Protein AF-A0A965P744-F1 (afdb_monomer_lite)

pLDDT: mean 84.72, std 11.98, range [46.34, 97.56]

Sequence (207 aa):
MVNQTNMKKLLFAFMLIFSALQAQAQTPTIVKDTTYQVVSGSIGYTVSRIDYSDGTYSESRALLGDTTATFNSVVSAIEKRANEISAAAIIAMNARQFTNESVKKDTLITSLLGRSPITFLMDTYTQEFTSGSWALTYNGTTTSVTFPVLSTNKRRRLLPQGGTARTMIVFGNMMRLVNYPVTGNNILYRVKEGYWASIDKSIILQR

Structure (mmCIF, N/CA/C/O backbone):
data_AF-A0A965P744-F1
#
_entry.id   AF-A0A965P744-F1
#
loop_
_atom_site.group_PDB
_atom_site.id
_atom_site.type_symbol
_atom_site.label_atom_id
_atom_site.label_alt_id
_atom_site.label_comp_id
_atom_site.label_asym_id
_atom_site.label_entity_id
_atom_site.label_seq_id
_atom_site.pdbx_PDB_ins_code
_atom_site.Cartn_x
_atom_site.Cartn_y
_atom_site.Cartn_z
_atom_site.occupancy
_atom_site.B_iso_or_equiv
_atom_site.auth_seq_id
_atom_site.auth_comp_id
_atom_site.auth_asym_id
_atom_site.auth_atom_id
_atom_site.pdbx_PDB_model_num
ATOM 1 N N . MET A 1 1 ? -77.017 14.937 90.439 1.00 49.31 1 MET A N 1
ATOM 2 C CA . MET A 1 1 ? -77.485 14.421 89.133 1.00 49.31 1 MET A CA 1
ATOM 3 C C . MET A 1 1 ? -76.672 15.092 88.035 1.00 49.31 1 MET A C 1
ATOM 5 O O . MET A 1 1 ? -76.862 16.277 87.800 1.00 49.31 1 MET A O 1
ATOM 9 N N . VAL A 1 2 ? -75.703 14.394 87.434 1.00 48.94 2 VAL A N 1
ATOM 10 C CA . VAL A 1 2 ? -74.913 14.951 86.321 1.00 48.94 2 VAL A CA 1
ATOM 11 C C . VAL A 1 2 ? -75.775 14.913 85.060 1.00 48.94 2 VAL A C 1
ATOM 13 O O . VAL A 1 2 ? -76.333 13.876 84.707 1.00 48.94 2 VAL A O 1
ATOM 16 N N . ASN A 1 3 ? -75.937 16.071 84.429 1.00 56.47 3 ASN A N 1
ATOM 17 C CA . ASN A 1 3 ? -76.873 16.304 83.335 1.00 56.47 3 ASN A CA 1
ATOM 18 C C . ASN A 1 3 ? -76.429 15.510 82.085 1.00 56.47 3 ASN A C 1
ATOM 20 O O . ASN A 1 3 ? -75.468 15.898 81.415 1.00 56.47 3 ASN A O 1
ATOM 24 N N . GLN A 1 4 ? -77.089 14.383 81.779 1.00 59.69 4 GLN A N 1
ATOM 25 C CA . GLN A 1 4 ? -76.700 13.456 80.694 1.00 59.69 4 GLN A CA 1
ATOM 26 C C . GLN A 1 4 ? -76.557 14.136 79.320 1.00 59.69 4 GLN A C 1
ATOM 28 O O . GLN A 1 4 ? -75.797 13.681 78.464 1.00 59.69 4 GLN A O 1
ATOM 33 N N . THR A 1 5 ? -77.246 15.256 79.115 1.00 65.31 5 THR A N 1
ATOM 34 C CA . THR A 1 5 ? -77.197 16.064 77.893 1.00 65.31 5 THR A CA 1
ATOM 35 C C . THR A 1 5 ? -75.818 16.692 77.652 1.00 65.31 5 THR A C 1
ATOM 37 O O . THR A 1 5 ? -75.406 16.827 76.502 1.00 65.31 5 THR A O 1
ATOM 40 N N . ASN A 1 6 ? -75.063 17.018 78.709 1.00 64.81 6 ASN A N 1
ATOM 41 C CA . ASN A 1 6 ? -73.706 17.570 78.589 1.00 64.81 6 ASN A CA 1
ATOM 42 C C . ASN A 1 6 ? -72.667 16.482 78.277 1.00 64.81 6 ASN A C 1
ATOM 44 O O . ASN A 1 6 ? -71.719 16.729 77.536 1.00 64.81 6 ASN A O 1
ATOM 48 N N . MET A 1 7 ? -72.886 15.255 78.759 1.00 65.50 7 MET A N 1
ATOM 49 C CA . MET A 1 7 ? -71.991 14.117 78.520 1.00 65.50 7 MET A CA 1
ATOM 50 C C . MET A 1 7 ? -72.065 13.625 77.066 1.00 65.50 7 MET A C 1
ATOM 52 O O . MET A 1 7 ? -71.041 13.320 76.464 1.00 65.50 7 MET A O 1
ATOM 56 N N . LYS A 1 8 ? -73.263 13.640 76.459 1.00 63.34 8 LYS A N 1
ATOM 57 C CA . LYS A 1 8 ? -73.458 13.296 75.037 1.00 63.34 8 LYS A CA 1
ATOM 58 C C . LYS A 1 8 ? -72.820 14.319 74.093 1.00 63.34 8 LYS A C 1
ATOM 60 O O . LYS A 1 8 ? -72.226 13.927 73.096 1.00 63.34 8 LYS A O 1
ATOM 65 N N . LYS A 1 9 ? -72.888 15.614 74.424 1.00 70.62 9 LYS A N 1
ATOM 66 C CA . LYS A 1 9 ? -72.229 16.683 73.651 1.00 70.62 9 LYS A CA 1
ATOM 67 C C . LYS A 1 9 ? -70.704 16.585 73.720 1.00 70.62 9 LYS A C 1
ATOM 69 O O . LYS A 1 9 ? -70.048 16.764 72.701 1.00 70.62 9 LYS A O 1
ATOM 74 N N . LEU A 1 10 ? -70.155 16.243 74.889 1.00 73.12 10 LEU A N 1
ATOM 75 C CA . LEU A 1 10 ? -68.717 16.025 75.062 1.00 73.12 10 LEU A CA 1
ATOM 76 C C . LEU A 1 10 ? -68.227 14.812 74.256 1.00 73.12 10 LEU A C 1
ATOM 78 O O . LEU A 1 10 ? -67.204 14.892 73.586 1.00 73.12 10 LEU A O 1
ATOM 82 N N . LEU A 1 11 ? -68.986 13.713 74.269 1.00 73.75 11 LEU A N 1
ATOM 83 C CA . LEU A 1 11 ? -68.646 12.494 73.530 1.00 73.75 11 LEU A CA 1
ATOM 84 C C . LEU A 1 11 ? -68.714 12.708 72.009 1.00 73.75 11 LEU A C 1
ATOM 86 O O . LEU A 1 11 ? -67.848 12.240 71.274 1.00 73.75 11 LEU A O 1
ATOM 90 N N . PHE A 1 12 ? -69.703 13.479 71.546 1.00 75.12 12 PHE A N 1
ATOM 91 C CA . PHE A 1 12 ? -69.843 13.851 70.137 1.00 75.12 12 PHE A CA 1
ATOM 92 C C . PHE A 1 12 ? -68.723 14.797 69.677 1.00 75.12 12 PHE A C 1
ATOM 94 O O . PHE A 1 12 ? -68.164 14.614 68.598 1.00 75.12 12 PHE A O 1
ATOM 101 N N . ALA A 1 13 ? -68.331 15.760 70.519 1.00 73.44 13 ALA A N 1
ATOM 102 C CA . ALA A 1 13 ? -67.182 16.626 70.258 1.00 73.44 13 ALA A CA 1
ATOM 103 C C . ALA A 1 13 ? -65.864 15.832 70.211 1.00 73.44 13 ALA A C 1
ATOM 105 O O . ALA A 1 13 ? -65.036 16.070 69.336 1.00 73.44 13 ALA A O 1
ATOM 106 N N . PHE A 1 14 ? -65.692 14.842 71.092 1.00 71.88 14 PHE A N 1
ATOM 107 C CA . PHE A 1 14 ? -64.504 13.988 71.102 1.00 71.88 14 PHE A CA 1
ATOM 108 C C . PHE A 1 14 ? -64.412 13.111 69.842 1.00 71.88 14 PHE A C 1
ATOM 110 O O . PHE A 1 14 ? -63.339 13.000 69.256 1.00 71.88 14 PHE A O 1
ATOM 117 N N . MET A 1 15 ? -65.533 12.560 69.358 1.00 70.88 15 MET A N 1
ATOM 118 C CA . MET A 1 15 ? -65.581 11.799 68.098 1.00 70.88 15 MET A CA 1
ATOM 119 C C . MET A 1 15 ? -65.276 12.652 66.859 1.00 70.88 15 MET A C 1
ATOM 121 O O . MET A 1 15 ? -64.596 12.171 65.951 1.00 70.88 15 MET A O 1
ATOM 125 N N . LEU A 1 16 ? -65.731 13.909 66.822 1.00 67.38 16 LEU A N 1
ATOM 126 C CA . LEU A 1 16 ? -65.439 14.846 65.726 1.00 67.38 16 LEU A CA 1
ATOM 127 C C . LEU A 1 16 ? -63.955 15.234 65.676 1.00 67.38 16 LEU A C 1
ATOM 129 O O . LEU A 1 16 ? -63.372 15.319 64.599 1.00 67.38 16 LEU A O 1
ATOM 133 N N . ILE A 1 17 ? -63.320 15.407 66.837 1.00 67.19 17 ILE A N 1
ATOM 134 C CA . ILE A 1 17 ? -61.883 15.701 66.917 1.00 67.19 17 ILE A CA 1
ATOM 135 C C . ILE A 1 17 ? -61.059 14.464 66.525 1.00 67.19 17 ILE A C 1
ATOM 137 O O . ILE A 1 17 ? -60.059 14.589 65.820 1.00 67.19 17 ILE A O 1
ATOM 141 N N . PHE A 1 18 ? -61.500 13.259 66.904 1.00 64.25 18 PHE A N 1
ATOM 142 C CA . PHE A 1 18 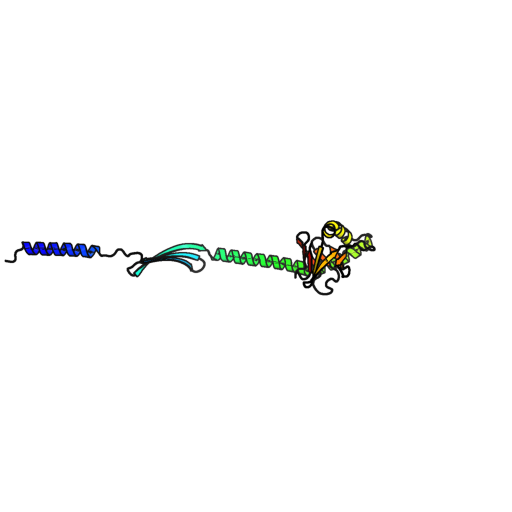? -60.802 12.017 66.558 1.00 64.25 18 PHE A CA 1
ATOM 143 C C . PHE A 1 18 ? -60.851 11.704 65.056 1.00 64.25 18 PHE A C 1
ATOM 145 O O . PHE A 1 18 ? -59.860 11.253 64.486 1.00 64.25 18 PHE A O 1
ATOM 152 N N . SER A 1 19 ? -61.973 11.995 64.392 1.00 59.72 19 SER A N 1
ATOM 153 C CA . SER A 1 19 ? -62.100 11.820 62.938 1.00 59.72 19 SER A CA 1
ATOM 154 C C . SER A 1 19 ? -61.349 12.898 62.141 1.00 59.72 19 SER A C 1
ATOM 156 O O . SER A 1 19 ? -60.807 12.592 61.081 1.00 59.72 19 SER A O 1
ATOM 158 N N . ALA A 1 20 ? -61.198 14.116 62.677 1.00 58.12 20 ALA A N 1
ATOM 159 C CA . ALA A 1 20 ? -60.339 15.147 62.084 1.00 58.12 20 ALA A CA 1
ATOM 160 C C . ALA A 1 20 ? -58.831 14.836 62.213 1.00 58.12 20 ALA A C 1
ATOM 162 O O . ALA A 1 20 ? -58.055 15.187 61.325 1.00 58.12 20 ALA A O 1
ATOM 163 N N . LEU A 1 21 ? -58.409 14.145 63.280 1.00 56.34 21 LEU A N 1
ATOM 164 C CA . LEU A 1 21 ? -57.011 13.737 63.488 1.00 56.34 21 LEU A CA 1
ATOM 165 C C . LEU A 1 21 ? -56.598 12.538 62.616 1.00 56.34 21 LEU A C 1
ATOM 167 O O . LEU A 1 21 ? -55.442 12.450 62.212 1.00 56.34 21 LEU A O 1
ATOM 171 N N . GLN A 1 22 ? -57.527 11.641 62.265 1.00 54.22 22 GLN A N 1
ATOM 172 C CA . GLN A 1 22 ? -57.240 10.512 61.363 1.00 54.22 22 GLN A CA 1
ATOM 173 C C . GLN A 1 22 ? -57.116 10.922 59.886 1.00 54.22 22 GLN A C 1
ATOM 175 O O . GLN A 1 22 ? -56.464 10.224 59.113 1.00 54.22 22 GLN A O 1
ATOM 180 N N . ALA A 1 23 ? -57.661 12.079 59.496 1.00 48.06 23 ALA A N 1
ATOM 181 C CA . ALA A 1 23 ? -57.490 12.639 58.153 1.00 48.06 23 ALA A CA 1
ATOM 182 C C . ALA A 1 23 ? -56.084 13.231 57.905 1.00 48.06 23 ALA A C 1
ATOM 184 O O . ALA A 1 23 ? -55.763 13.590 56.775 1.00 48.06 23 ALA A O 1
ATOM 185 N N . GLN A 1 24 ? -55.234 13.314 58.938 1.00 47.75 24 GLN A N 1
ATOM 186 C CA . GLN A 1 24 ? -53.818 13.685 58.821 1.00 47.75 24 GLN A CA 1
ATOM 187 C C . GLN A 1 24 ? -52.875 12.474 58.744 1.00 47.75 24 GLN A C 1
ATOM 189 O O . GLN A 1 24 ? -51.667 12.633 58.916 1.00 47.75 24 GLN A O 1
ATOM 194 N N . ALA A 1 25 ? -53.381 11.271 58.448 1.00 46.34 25 ALA A N 1
ATOM 195 C CA . ALA A 1 25 ? -52.538 10.201 57.920 1.00 46.34 25 ALA A CA 1
ATOM 196 C C . ALA A 1 25 ? -52.032 10.641 56.535 1.00 46.34 25 ALA A C 1
ATOM 198 O O . ALA A 1 25 ? -52.700 10.479 55.518 1.00 46.34 25 ALA A O 1
ATOM 199 N N . GLN A 1 26 ? -50.892 11.326 56.554 1.00 51.97 26 GLN A N 1
ATOM 200 C CA . GLN A 1 26 ? -50.247 11.976 55.425 1.00 51.97 26 GLN A CA 1
ATOM 201 C C . GLN A 1 26 ? -50.118 10.996 54.262 1.00 51.97 26 GLN A C 1
ATOM 203 O O . GLN A 1 26 ? -49.417 9.993 54.371 1.00 51.97 26 GLN A O 1
ATOM 208 N N . THR A 1 27 ? -50.766 11.295 53.135 1.00 55.84 27 THR A N 1
ATOM 209 C CA . THR A 1 27 ? -50.365 10.708 51.854 1.00 55.84 27 THR A CA 1
ATOM 210 C C . THR A 1 27 ? -48.884 11.039 51.674 1.00 55.84 27 THR A C 1
ATOM 212 O O . THR A 1 27 ? -48.563 12.233 51.651 1.00 55.84 27 THR A O 1
ATOM 215 N N . PRO A 1 28 ? -47.985 10.043 51.598 1.00 59.41 28 PRO A N 1
ATOM 216 C CA . PRO A 1 28 ? -46.562 10.310 51.479 1.00 59.41 28 PRO A CA 1
ATOM 217 C C . PRO A 1 28 ? -46.329 11.140 50.219 1.00 59.41 28 PRO A C 1
ATOM 219 O O . PRO A 1 28 ? -46.703 10.733 49.116 1.00 59.41 28 PRO A O 1
ATOM 222 N N . THR A 1 29 ? -45.781 12.343 50.372 1.00 62.62 29 THR A N 1
ATOM 223 C CA . THR A 1 29 ? -45.492 13.201 49.226 1.00 62.62 29 THR A CA 1
ATOM 224 C C . THR A 1 29 ? -44.188 12.740 48.591 1.00 62.62 29 THR A C 1
ATOM 226 O O . THR A 1 29 ? -43.257 12.321 49.280 1.00 62.62 29 THR A O 1
ATOM 229 N N . ILE A 1 30 ? -44.128 12.767 47.260 1.00 67.00 30 ILE A N 1
ATOM 230 C CA . ILE A 1 30 ? -42.913 12.413 46.525 1.00 67.00 30 ILE A CA 1
ATOM 231 C C . ILE A 1 30 ? -41.860 13.478 46.829 1.00 67.00 30 ILE A C 1
ATOM 233 O O . ILE A 1 30 ? -42.059 14.654 46.527 1.00 67.00 30 ILE A O 1
ATOM 237 N N . VAL A 1 31 ? -40.749 13.064 47.435 1.00 71.06 31 VAL A N 1
ATOM 238 C CA . VAL A 1 31 ? -39.647 13.962 47.807 1.00 71.06 31 VAL A CA 1
ATOM 239 C C . VAL A 1 31 ? -38.539 13.916 46.768 1.00 71.06 31 VAL A C 1
ATOM 241 O O . VAL A 1 31 ? -37.878 14.926 46.523 1.00 71.06 31 VAL A O 1
ATOM 244 N N . LYS A 1 32 ? -38.333 12.760 46.134 1.00 74.50 32 LYS A N 1
ATOM 245 C CA . LYS A 1 32 ? -37.281 12.590 45.136 1.00 74.50 32 LYS A CA 1
ATOM 246 C C . LYS A 1 32 ? -37.663 11.529 44.116 1.00 74.50 32 LYS A C 1
ATOM 248 O O . LYS A 1 32 ? -38.032 10.424 44.489 1.00 74.50 32 LYS A O 1
ATOM 253 N N . ASP A 1 33 ? -37.512 11.863 42.841 1.00 78.56 33 ASP A N 1
ATOM 254 C CA . ASP A 1 33 ? -37.589 10.917 41.731 1.00 78.56 33 ASP A CA 1
ATOM 255 C C . ASP A 1 33 ? -36.211 10.856 41.068 1.00 78.56 33 ASP A C 1
ATOM 257 O O . ASP A 1 33 ? -35.654 11.881 40.664 1.00 78.56 33 ASP A O 1
ATOM 261 N N . THR A 1 34 ? -35.612 9.668 41.039 1.00 82.38 34 THR A N 1
ATOM 262 C CA . THR A 1 34 ? -34.301 9.438 40.433 1.00 82.38 34 THR A CA 1
ATOM 263 C C . THR A 1 34 ?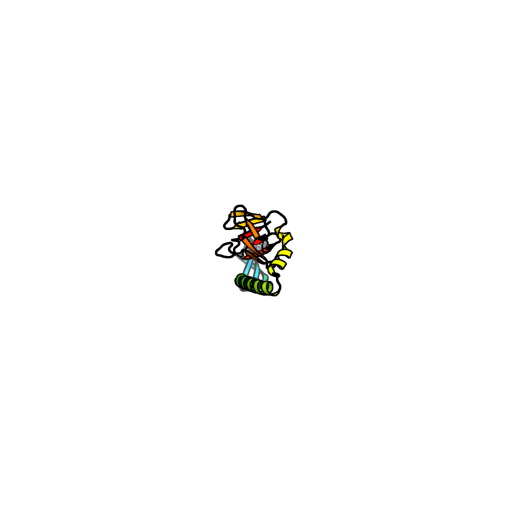 -34.402 8.298 39.438 1.00 82.38 34 THR A C 1
ATOM 265 O O . THR A 1 34 ? -34.774 7.183 39.797 1.00 82.38 34 THR A O 1
ATOM 268 N N . THR A 1 35 ? -33.988 8.554 38.199 1.00 81.19 35 THR A N 1
ATOM 269 C CA . THR A 1 35 ? -33.803 7.504 37.196 1.00 81.19 35 THR A CA 1
ATOM 270 C C . THR A 1 35 ? -32.320 7.349 36.882 1.00 81.19 35 THR A C 1
ATOM 272 O O . THR A 1 35 ? -31.632 8.330 36.604 1.00 81.19 35 THR A O 1
ATOM 275 N N . TYR A 1 36 ? -31.814 6.120 36.946 1.00 81.69 36 TYR A N 1
ATOM 276 C CA . TYR A 1 36 ? -30.415 5.798 36.672 1.00 81.69 36 TYR A CA 1
ATOM 277 C C . TYR A 1 36 ? -30.283 4.421 36.027 1.00 81.69 36 TYR A C 1
ATOM 279 O O . TYR A 1 36 ? -31.173 3.578 36.115 1.00 81.69 36 TYR A O 1
ATOM 287 N N . GLN A 1 37 ? -29.166 4.193 35.345 1.00 84.38 37 GLN A N 1
ATOM 288 C CA . GLN A 1 37 ? -28.883 2.913 34.707 1.00 84.38 37 GLN A CA 1
ATOM 289 C C . GLN A 1 37 ? -27.986 2.075 35.610 1.00 84.38 37 GLN A C 1
ATOM 291 O O . GLN A 1 37 ? -26.989 2.567 36.140 1.00 84.38 37 GLN A O 1
ATOM 296 N N . VAL A 1 38 ? -28.338 0.805 35.776 1.00 83.62 38 VAL A N 1
ATOM 297 C CA . VAL A 1 38 ? -27.551 -0.168 36.534 1.00 83.62 38 VAL A CA 1
ATOM 298 C C . VAL A 1 38 ? -27.280 -1.362 35.643 1.00 83.62 38 VAL A C 1
ATOM 300 O O . VAL A 1 38 ? -28.190 -1.909 35.025 1.00 83.62 38 VAL 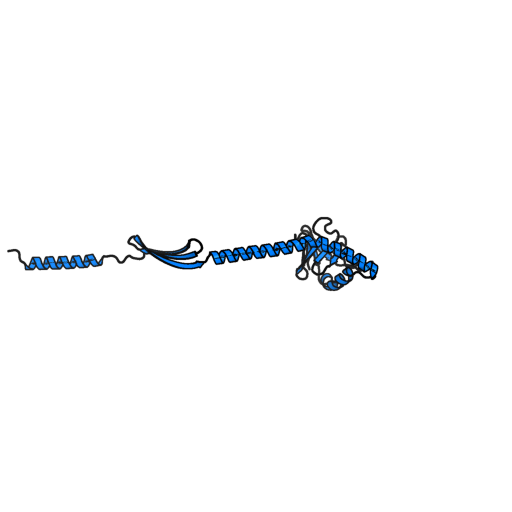A O 1
ATOM 303 N N . VAL A 1 39 ? -26.026 -1.794 35.610 1.00 77.31 39 VAL A N 1
ATOM 304 C CA . VAL A 1 39 ? -25.650 -3.075 35.017 1.00 77.31 39 VAL A CA 1
ATOM 305 C C . VAL A 1 39 ? -25.506 -4.082 36.151 1.00 77.31 39 VAL A C 1
ATOM 307 O O . VAL A 1 39 ? -24.746 -3.855 37.091 1.00 77.31 39 VAL A O 1
ATOM 310 N N . SER A 1 40 ? -26.250 -5.184 36.077 1.00 76.69 40 SER A N 1
ATOM 311 C CA . SER A 1 40 ? -26.118 -6.310 37.003 1.00 76.69 40 SER A CA 1
ATOM 312 C C . SER A 1 40 ? -25.829 -7.567 36.188 1.00 76.69 40 SER A C 1
ATOM 314 O O . SER A 1 40 ? -26.697 -8.075 35.477 1.00 76.69 40 SER A O 1
ATOM 316 N N . GLY A 1 41 ? -24.577 -8.028 36.228 1.00 76.81 41 GLY A N 1
ATOM 317 C CA . GLY A 1 41 ? -24.096 -9.088 35.340 1.00 76.81 41 GLY A CA 1
ATOM 318 C C . GLY A 1 41 ? -24.108 -8.659 33.867 1.00 76.81 41 GLY A C 1
ATOM 319 O O . GLY A 1 41 ? -23.561 -7.614 33.524 1.00 76.81 41 GLY A O 1
ATOM 320 N N . SER A 1 42 ? -24.735 -9.472 33.013 1.00 67.00 42 SER A N 1
ATOM 321 C CA . SER A 1 42 ? -24.890 -9.268 31.562 1.00 67.00 42 SER A CA 1
ATOM 322 C C . SER A 1 42 ? -26.127 -8.460 31.170 1.00 67.00 42 SER A C 1
ATOM 324 O O . SER A 1 42 ? -26.453 -8.360 29.990 1.00 67.00 42 SER A O 1
ATOM 326 N N . ILE A 1 43 ? -26.872 -7.935 32.144 1.00 73.69 43 ILE A N 1
ATOM 327 C CA . ILE A 1 43 ? -28.176 -7.329 31.896 1.00 73.69 43 ILE A CA 1
ATOM 328 C C . ILE A 1 43 ? -28.169 -5.879 32.372 1.00 73.69 43 ILE A C 1
ATOM 330 O O . ILE A 1 43 ? -27.862 -5.580 33.530 1.00 73.69 43 ILE A O 1
ATOM 334 N N . GLY A 1 44 ? -28.507 -4.974 31.455 1.00 79.12 44 GLY A N 1
ATOM 335 C CA . GLY A 1 44 ? -28.732 -3.569 31.764 1.00 79.12 44 GLY A CA 1
ATOM 336 C C . GLY A 1 44 ? -30.158 -3.341 32.256 1.00 79.12 44 GLY A C 1
ATOM 337 O O . GLY A 1 44 ? -31.106 -3.899 31.701 1.00 79.12 44 GLY A O 1
ATOM 338 N N . TYR A 1 45 ? -30.317 -2.482 33.256 1.00 82.62 45 TYR A N 1
ATOM 339 C CA . TYR A 1 45 ? -31.610 -2.038 33.767 1.00 82.62 45 TYR A CA 1
ATOM 340 C C . TYR A 1 45 ? -31.655 -0.513 33.827 1.00 82.62 45 TYR A C 1
ATOM 342 O O . TYR A 1 45 ? -30.696 0.123 34.263 1.00 82.62 45 TYR A O 1
ATOM 350 N N . THR A 1 46 ? -32.787 0.071 33.449 1.00 84.12 46 THR A N 1
ATOM 351 C CA . THR A 1 46 ? -33.156 1.424 33.871 1.00 84.12 46 THR A CA 1
ATOM 352 C C . THR A 1 46 ? -33.924 1.291 35.176 1.00 84.12 46 THR A C 1
ATOM 354 O O . THR A 1 46 ? -34.964 0.633 35.222 1.00 84.12 46 THR A O 1
ATOM 357 N N . VAL A 1 47 ? -33.394 1.879 36.239 1.00 87.56 47 VAL A N 1
ATOM 358 C CA . VAL A 1 47 ? -34.010 1.898 37.562 1.00 87.56 47 VAL A CA 1
ATOM 359 C C . VAL A 1 47 ? -34.651 3.260 37.765 1.00 87.56 47 VAL A C 1
ATOM 361 O O . VAL A 1 47 ? -33.963 4.275 37.676 1.00 87.56 47 VAL A O 1
ATOM 364 N N . SER A 1 48 ? -35.949 3.274 38.048 1.00 88.00 48 SER A N 1
ATOM 365 C CA . SER A 1 48 ? -36.681 4.465 38.480 1.00 88.00 48 SER A CA 1
ATOM 366 C C . SER A 1 48 ? -37.051 4.291 39.944 1.00 88.00 48 SER A C 1
ATOM 368 O O . SER A 1 48 ? -37.738 3.332 40.304 1.00 88.00 48 SER A O 1
ATOM 370 N N . ARG A 1 49 ? -36.561 5.197 40.789 1.00 89.06 49 ARG A N 1
ATOM 371 C CA . ARG A 1 49 ? -36.762 5.178 42.235 1.00 89.06 49 ARG A CA 1
ATOM 372 C C . ARG A 1 49 ? -37.447 6.458 42.690 1.00 89.06 49 ARG A C 1
ATOM 374 O O . ARG A 1 49 ? -36.943 7.552 42.449 1.00 89.06 49 ARG A O 1
ATOM 381 N N . ILE A 1 50 ? -38.551 6.281 43.403 1.00 86.81 50 ILE A N 1
ATOM 382 C CA . ILE A 1 50 ? -39.331 7.339 44.034 1.00 86.81 50 ILE A CA 1
ATOM 383 C C . ILE A 1 50 ? -39.140 7.205 45.544 1.00 86.81 50 ILE A C 1
ATOM 385 O O . ILE A 1 50 ? -39.554 6.203 46.124 1.00 86.81 50 ILE A O 1
ATOM 389 N N . ASP A 1 51 ? -38.506 8.191 46.173 1.00 86.25 51 ASP A N 1
ATOM 390 C CA . ASP A 1 51 ? -38.410 8.295 47.629 1.00 86.25 51 ASP A CA 1
ATOM 391 C C . ASP A 1 51 ? -39.547 9.189 48.152 1.00 86.25 51 ASP A C 1
ATOM 393 O O . ASP A 1 51 ? -39.757 10.315 47.676 1.00 86.25 51 ASP A O 1
ATOM 397 N N . TYR A 1 52 ? -40.282 8.684 49.140 1.00 84.94 52 TYR A N 1
ATOM 398 C CA . TYR A 1 52 ? -41.411 9.363 49.764 1.00 84.94 52 TYR A CA 1
ATOM 399 C C . TYR A 1 52 ? -41.003 10.061 51.067 1.00 84.94 52 TYR A C 1
ATOM 401 O O . TYR A 1 52 ? -39.998 9.735 51.701 1.00 84.94 52 TYR A O 1
ATOM 409 N N . SER A 1 53 ? -41.805 11.038 51.487 1.00 78.50 53 SER A N 1
ATOM 410 C CA . SER A 1 53 ? -41.558 11.863 52.678 1.00 78.50 53 SER A CA 1
ATOM 411 C C . SER A 1 53 ? -41.526 11.095 53.998 1.00 78.50 53 SER A C 1
ATOM 413 O O . SER A 1 53 ? -40.981 11.591 54.980 1.00 78.50 53 SER A O 1
ATOM 415 N N . ASP A 1 54 ? -42.113 9.902 54.029 1.00 80.12 54 ASP A N 1
ATOM 416 C CA . ASP A 1 54 ? -42.148 9.002 55.183 1.00 80.12 54 ASP A CA 1
ATOM 417 C C . ASP A 1 54 ? -40.908 8.089 55.276 1.00 80.12 54 ASP A C 1
ATOM 419 O O . ASP A 1 54 ? -40.816 7.249 56.170 1.00 80.12 54 ASP A O 1
ATOM 423 N N . GLY A 1 55 ? -39.941 8.253 54.365 1.00 73.69 55 GLY A N 1
ATOM 424 C CA . GLY A 1 55 ? -38.729 7.439 54.292 1.00 73.69 55 GLY A CA 1
ATOM 425 C C . GLY A 1 55 ? -38.918 6.099 53.579 1.00 73.69 55 GLY A C 1
ATOM 426 O O . GLY A 1 55 ? -37.950 5.346 53.441 1.00 73.69 55 GLY A O 1
ATOM 427 N N . THR A 1 56 ? -40.127 5.790 53.102 1.00 82.25 56 THR A N 1
ATOM 428 C CA . THR A 1 56 ? -40.356 4.649 52.212 1.00 82.25 56 THR A CA 1
ATOM 429 C C . THR A 1 56 ? -39.893 4.977 50.792 1.00 82.25 56 THR A C 1
ATOM 431 O O . THR A 1 56 ? -39.750 6.141 50.411 1.00 82.25 56 THR A O 1
ATOM 434 N N . TYR A 1 57 ? -39.630 3.949 49.984 1.00 85.75 57 TYR A N 1
ATOM 435 C CA . TYR A 1 57 ? -39.307 4.128 48.571 1.00 85.75 57 TYR A CA 1
ATOM 436 C C . TYR A 1 57 ? -40.028 3.096 47.705 1.00 85.75 57 TYR A C 1
ATOM 438 O O . TYR A 1 57 ? -40.291 1.972 48.137 1.00 85.75 57 TYR A O 1
ATOM 446 N N . SER A 1 58 ? -40.331 3.481 46.467 1.00 85.00 58 SER A N 1
ATOM 447 C CA . SER A 1 58 ? -40.780 2.582 45.406 1.00 85.00 58 SER A CA 1
ATOM 448 C C . SER A 1 58 ? -39.709 2.525 44.326 1.00 85.00 58 SER A C 1
ATOM 450 O O . SER A 1 58 ? -39.237 3.562 43.862 1.00 85.00 58 SER A O 1
ATOM 452 N N . GLU A 1 59 ? -39.303 1.319 43.940 1.00 87.75 59 GLU A N 1
ATOM 453 C CA . GLU A 1 59 ? -38.325 1.095 42.878 1.00 87.75 59 GLU A CA 1
ATOM 454 C C . GLU A 1 59 ? -38.938 0.212 41.789 1.00 87.75 59 GLU A C 1
ATOM 456 O O . GLU A 1 59 ? -39.472 -0.863 42.062 1.00 87.75 59 GLU A O 1
ATOM 461 N N . SER A 1 60 ? -38.832 0.669 40.545 1.00 86.88 60 SER A N 1
ATOM 462 C CA . SER A 1 60 ? -39.190 -0.068 39.337 1.00 86.88 60 SER A CA 1
ATOM 463 C C . SER A 1 60 ? -37.935 -0.285 38.498 1.00 86.88 60 SER A C 1
ATOM 465 O O . SER A 1 60 ? -37.116 0.624 38.343 1.00 86.88 60 SER A O 1
ATOM 467 N N . ARG A 1 61 ? -37.781 -1.491 37.943 1.00 82.88 61 ARG A N 1
ATOM 468 C CA . ARG A 1 61 ? -36.673 -1.835 37.045 1.00 82.88 61 ARG A CA 1
ATOM 469 C C . ARG A 1 61 ? -37.218 -2.217 35.678 1.00 82.88 61 ARG A C 1
ATOM 471 O O . ARG A 1 61 ? -37.958 -3.190 35.558 1.00 82.88 61 ARG A O 1
ATOM 478 N N . ALA A 1 62 ? -36.806 -1.484 34.650 1.00 80.56 62 ALA A N 1
ATOM 479 C CA . ALA A 1 62 ? -37.066 -1.818 33.256 1.00 80.56 62 ALA A CA 1
ATOM 480 C C . ALA A 1 62 ? -35.812 -2.432 32.620 1.00 80.56 62 ALA A C 1
ATOM 482 O O . ALA A 1 62 ? -34.715 -1.890 32.745 1.00 80.56 62 ALA A O 1
ATOM 483 N N . LEU A 1 63 ? -35.974 -3.564 31.936 1.00 78.88 63 LEU A N 1
ATOM 484 C CA . LEU A 1 63 ? -34.899 -4.250 31.221 1.00 78.88 63 LEU A CA 1
ATOM 485 C C . LEU A 1 63 ? -34.435 -3.410 30.017 1.00 78.88 63 LEU A C 1
ATOM 487 O O . LEU A 1 63 ? -35.234 -3.121 29.132 1.00 78.88 63 LEU A O 1
ATOM 491 N N . LEU A 1 64 ? -33.148 -3.059 29.961 1.00 72.44 64 LEU A N 1
ATOM 492 C CA . LEU A 1 64 ? -32.519 -2.441 28.784 1.00 72.44 64 LEU A CA 1
ATOM 493 C C . LEU A 1 64 ? -32.024 -3.488 27.770 1.00 72.44 64 LEU A C 1
ATOM 495 O O . LEU A 1 64 ? -31.919 -3.175 26.588 1.00 72.44 64 LEU A O 1
ATOM 499 N N . GLY A 1 65 ? -31.742 -4.720 28.214 1.00 69.12 65 GLY A N 1
ATOM 500 C CA . GLY A 1 65 ? -31.354 -5.850 27.359 1.00 69.12 65 GLY A CA 1
ATOM 501 C C . GLY A 1 65 ? -30.057 -6.548 27.784 1.00 69.12 65 GLY A C 1
ATOM 502 O O . GLY A 1 65 ? -29.440 -6.185 28.789 1.00 69.12 65 GLY A O 1
ATOM 503 N N . ASP A 1 66 ? -29.666 -7.566 27.007 1.00 74.06 66 ASP A N 1
ATOM 504 C CA . ASP A 1 66 ? -28.433 -8.343 27.189 1.00 74.06 66 ASP A CA 1
ATOM 505 C C . ASP A 1 66 ? -27.220 -7.543 26.674 1.00 74.06 66 ASP A C 1
ATOM 507 O O . ASP A 1 66 ? -26.945 -7.439 25.472 1.00 74.06 66 ASP A O 1
ATOM 511 N N . THR A 1 67 ? -26.494 -6.939 27.609 1.00 73.69 67 THR A N 1
ATOM 512 C CA . THR A 1 67 ? -25.272 -6.182 27.341 1.00 73.69 67 THR A CA 1
ATOM 513 C C . THR A 1 67 ? -24.107 -7.097 26.959 1.00 73.69 67 THR A C 1
ATOM 515 O O . THR A 1 67 ? -23.183 -6.635 26.288 1.00 73.69 67 THR A O 1
ATOM 518 N N . THR A 1 68 ? -24.158 -8.395 27.282 1.00 76.31 68 THR A N 1
ATOM 519 C CA . THR A 1 68 ? -23.150 -9.383 26.874 1.00 76.31 68 THR A CA 1
ATOM 520 C C . THR A 1 68 ? -23.230 -9.697 25.389 1.00 76.31 68 THR A C 1
ATOM 522 O O . THR A 1 68 ? -22.188 -9.767 24.743 1.00 76.31 68 THR A O 1
ATOM 525 N N . ALA A 1 69 ? -24.423 -9.802 24.803 1.00 74.94 69 ALA A N 1
ATOM 526 C CA . ALA A 1 69 ? -24.558 -9.971 23.353 1.00 74.94 69 ALA A CA 1
ATOM 527 C C . ALA A 1 69 ? -23.943 -8.787 22.578 1.00 74.94 69 ALA A C 1
ATOM 529 O O . ALA A 1 69 ? -23.207 -8.978 21.608 1.00 74.94 69 ALA A O 1
ATOM 530 N N . THR A 1 70 ? -24.178 -7.560 23.056 1.00 77.00 70 THR A N 1
ATOM 531 C CA . THR A 1 70 ? -23.604 -6.340 22.464 1.00 77.00 70 THR A CA 1
ATOM 532 C C . THR A 1 70 ? -22.086 -6.289 22.651 1.00 77.00 70 THR A C 1
ATOM 534 O O . THR A 1 70 ? -21.354 -6.042 21.693 1.00 77.00 70 THR A O 1
ATOM 537 N N . PHE A 1 71 ? -21.596 -6.581 23.859 1.00 80.62 71 PHE A N 1
ATOM 538 C CA . PHE A 1 71 ? -20.165 -6.659 24.154 1.00 80.62 71 PHE A CA 1
ATOM 539 C C . PHE A 1 71 ? -19.460 -7.694 23.268 1.00 80.62 71 PHE A C 1
ATOM 541 O O . PHE A 1 71 ? -18.472 -7.369 22.611 1.00 80.62 71 PHE A O 1
ATOM 548 N N . ASN A 1 72 ? -20.010 -8.906 23.169 1.00 84.69 72 ASN A N 1
ATOM 549 C CA . ASN A 1 72 ? -19.468 -9.975 22.334 1.00 84.69 72 ASN A CA 1
ATOM 550 C C . ASN A 1 72 ? -19.457 -9.581 20.853 1.00 84.69 72 ASN A C 1
ATOM 552 O O . ASN A 1 72 ? -18.466 -9.823 20.171 1.00 84.69 72 ASN A O 1
ATOM 556 N N . SER A 1 73 ? -20.502 -8.907 20.360 1.00 82.44 73 SER A N 1
ATOM 557 C CA . SER A 1 73 ? -20.522 -8.395 18.985 1.00 82.44 73 SER A CA 1
ATOM 558 C C . SER A 1 73 ? -19.389 -7.399 18.720 1.00 82.44 73 SER A C 1
ATOM 560 O O . SER A 1 73 ? -18.785 -7.435 17.647 1.00 82.44 73 SER A O 1
ATOM 562 N N . VAL A 1 74 ? -19.090 -6.508 19.671 1.00 88.25 74 VAL A N 1
ATOM 563 C CA . VAL A 1 74 ? -17.982 -5.549 19.544 1.00 88.25 74 VAL A CA 1
ATOM 564 C C . VAL A 1 74 ? -16.634 -6.269 19.603 1.00 88.25 74 VAL A C 1
ATOM 566 O O . VAL A 1 74 ? -15.774 -5.999 18.765 1.00 88.25 74 VAL A O 1
ATOM 569 N N . VAL A 1 75 ? -16.458 -7.221 20.524 1.00 92.12 75 VAL A N 1
ATOM 570 C CA . VAL A 1 75 ? -15.239 -8.044 20.620 1.00 92.12 75 VAL A CA 1
ATOM 571 C C . VAL A 1 75 ? -14.983 -8.789 19.311 1.00 92.12 75 VAL A C 1
ATOM 573 O O . VAL A 1 75 ? -13.895 -8.671 18.749 1.00 92.12 75 VAL A O 1
ATOM 576 N N . SER A 1 76 ? -15.990 -9.475 18.764 1.00 92.25 76 SER A N 1
ATOM 577 C CA . SER A 1 76 ? -15.863 -10.183 17.487 1.00 92.25 76 SER A CA 1
ATOM 578 C C . SER A 1 76 ? -15.574 -9.240 16.318 1.00 92.25 76 SER A C 1
ATOM 580 O O . SER A 1 76 ? -14.817 -9.597 15.417 1.00 92.25 76 SER A O 1
ATOM 582 N N . ALA A 1 77 ? -16.131 -8.024 16.315 1.00 93.19 77 ALA A N 1
ATOM 583 C CA . ALA A 1 77 ? -15.825 -7.028 15.289 1.00 93.19 77 ALA A CA 1
ATOM 584 C C . ALA A 1 77 ? -14.364 -6.551 15.366 1.00 93.19 77 ALA A C 1
ATOM 586 O O . ALA A 1 77 ? -13.703 -6.436 14.331 1.00 93.19 77 ALA A O 1
ATOM 587 N N . ILE A 1 78 ? -13.848 -6.318 16.578 1.00 95.19 78 ILE A N 1
ATOM 588 C CA . ILE A 1 78 ? -12.444 -5.955 16.810 1.00 95.19 78 ILE A CA 1
ATOM 589 C C . ILE A 1 78 ? -11.526 -7.091 16.357 1.00 95.19 78 ILE A C 1
ATOM 591 O O . ILE A 1 78 ? -10.595 -6.849 15.589 1.00 95.19 78 ILE A O 1
ATOM 595 N N . GLU A 1 79 ? -11.804 -8.325 16.780 1.00 96.88 79 GLU A N 1
ATOM 596 C CA . GLU A 1 79 ? -11.010 -9.502 16.423 1.00 96.88 79 GLU A CA 1
ATOM 597 C C . GLU A 1 79 ? -10.995 -9.728 14.908 1.00 96.88 79 GLU A C 1
ATOM 599 O O . GLU A 1 79 ? -9.929 -9.857 14.301 1.00 96.88 79 GLU A O 1
ATOM 604 N N . LYS A 1 80 ? -12.168 -9.685 14.264 1.00 96.56 80 LYS A N 1
ATOM 605 C CA . LYS A 1 80 ? -12.281 -9.792 12.807 1.00 96.56 80 LYS A CA 1
ATOM 606 C C . LYS A 1 80 ? -11.434 -8.729 12.113 1.00 96.56 80 LYS A C 1
ATOM 608 O O . LYS A 1 80 ? -10.672 -9.049 11.201 1.00 96.56 80 LYS A O 1
ATOM 613 N N . ARG A 1 81 ? -11.526 -7.472 12.559 1.00 96.25 81 ARG A N 1
ATOM 614 C CA . ARG A 1 81 ? -10.768 -6.376 11.954 1.00 96.25 81 ARG A CA 1
ATOM 615 C C . ARG A 1 81 ? -9.261 -6.538 12.155 1.00 96.25 81 ARG A C 1
ATOM 617 O O . ARG A 1 81 ? -8.496 -6.278 11.227 1.00 96.25 81 ARG A O 1
ATOM 624 N N . ALA A 1 82 ? -8.831 -6.980 13.334 1.00 96.06 82 ALA A N 1
ATOM 625 C CA . ALA A 1 82 ? -7.429 -7.262 13.620 1.00 96.06 82 ALA A CA 1
ATOM 626 C C . ALA A 1 82 ? -6.885 -8.384 12.718 1.00 96.06 82 ALA A C 1
ATOM 628 O O . ALA A 1 82 ? -5.800 -8.242 12.150 1.00 96.06 82 ALA A O 1
ATOM 629 N N . ASN A 1 83 ? -7.665 -9.448 12.510 1.00 97.56 83 ASN A N 1
ATOM 630 C CA . ASN A 1 83 ? -7.301 -10.560 11.631 1.00 97.56 83 ASN A CA 1
ATOM 631 C C . ASN A 1 83 ? -7.174 -10.128 10.161 1.00 97.56 83 ASN A C 1
ATOM 633 O O . ASN A 1 83 ? -6.199 -10.485 9.499 1.00 97.56 83 ASN A O 1
ATOM 637 N N . GLU A 1 84 ? -8.099 -9.304 9.659 1.00 96.00 84 GLU A N 1
ATOM 638 C CA . GLU A 1 84 ? -8.012 -8.729 8.308 1.00 96.00 84 GLU A CA 1
ATOM 639 C C . GLU A 1 84 ? -6.740 -7.887 8.119 1.00 96.00 84 GLU A C 1
ATOM 641 O O . GLU A 1 84 ? -6.047 -8.014 7.107 1.00 96.00 84 GLU A O 1
ATOM 646 N N . ILE A 1 85 ? -6.416 -7.033 9.097 1.00 94.19 85 ILE A N 1
ATOM 647 C CA . ILE A 1 85 ? -5.214 -6.189 9.057 1.00 94.19 85 ILE A CA 1
ATOM 648 C C . ILE A 1 85 ? -3.950 -7.051 9.111 1.00 94.19 85 ILE A C 1
ATOM 650 O O . ILE A 1 85 ? -3.020 -6.804 8.345 1.00 94.19 85 ILE A O 1
ATOM 654 N N . SER A 1 86 ? -3.919 -8.074 9.969 1.00 95.00 86 SER A N 1
ATOM 655 C CA . SER A 1 86 ? -2.795 -9.009 10.081 1.00 95.00 86 SER A CA 1
ATOM 656 C C . SER A 1 86 ? -2.530 -9.736 8.758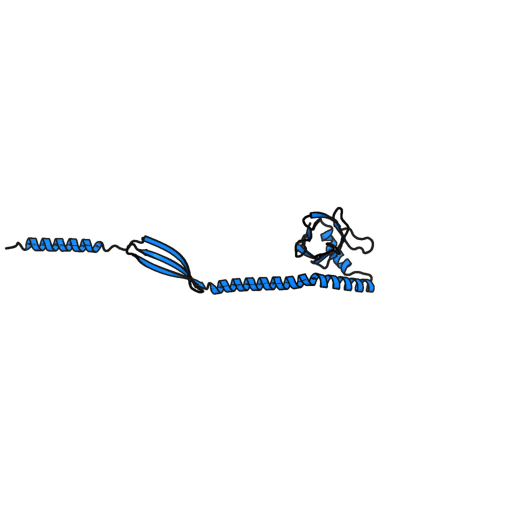 1.00 95.00 86 SER A C 1
ATOM 658 O O . SER A 1 86 ? -1.404 -9.735 8.257 1.00 95.00 86 SER A O 1
ATOM 660 N N . ALA A 1 87 ? -3.578 -10.260 8.115 1.00 95.38 87 ALA A N 1
ATOM 661 C CA . ALA A 1 87 ? -3.465 -10.904 6.809 1.00 95.38 87 ALA A CA 1
ATOM 662 C C . ALA A 1 87 ? -2.943 -9.937 5.728 1.00 95.38 87 ALA A C 1
ATOM 664 O O . ALA A 1 87 ? -2.035 -10.279 4.967 1.00 95.38 87 ALA A O 1
ATOM 665 N N . ALA A 1 88 ? -3.460 -8.704 5.690 1.00 91.38 88 ALA A N 1
ATOM 666 C CA . ALA A 1 88 ? -2.982 -7.676 4.766 1.00 91.38 88 ALA A CA 1
ATOM 667 C C . ALA A 1 88 ? -1.515 -7.286 5.028 1.00 91.38 88 ALA A C 1
ATOM 669 O O . ALA A 1 88 ? -0.749 -7.088 4.083 1.00 91.38 88 ALA A O 1
ATOM 670 N N . ALA A 1 89 ? -1.100 -7.221 6.296 1.00 90.00 89 ALA A N 1
ATOM 671 C CA . ALA A 1 89 ? 0.277 -6.928 6.679 1.00 90.00 89 ALA A CA 1
ATOM 672 C C . ALA A 1 89 ? 1.244 -8.017 6.195 1.00 90.00 89 ALA A C 1
ATOM 674 O O . ALA A 1 89 ? 2.289 -7.682 5.641 1.00 90.00 89 ALA A O 1
ATOM 675 N N . ILE A 1 90 ? 0.879 -9.299 6.308 1.00 92.69 90 ILE A N 1
ATOM 676 C CA . ILE A 1 90 ? 1.683 -10.417 5.782 1.00 92.69 90 ILE A CA 1
ATOM 677 C C . ILE A 1 90 ? 1.876 -10.281 4.264 1.00 92.69 90 ILE A C 1
ATOM 679 O O . ILE A 1 90 ? 2.992 -10.419 3.759 1.00 92.69 90 ILE A O 1
ATOM 683 N N . ILE A 1 91 ? 0.812 -9.950 3.525 1.00 91.12 91 ILE A N 1
ATOM 684 C CA . ILE A 1 91 ? 0.896 -9.722 2.073 1.00 91.12 91 ILE A CA 1
ATOM 685 C C . ILE A 1 91 ? 1.844 -8.552 1.767 1.00 91.12 91 ILE A C 1
ATOM 687 O O . ILE A 1 91 ? 2.712 -8.669 0.900 1.00 91.12 91 ILE A O 1
ATOM 691 N N . ALA A 1 92 ? 1.726 -7.445 2.502 1.00 90.12 92 ALA A N 1
ATOM 692 C CA . ALA A 1 92 ? 2.579 -6.275 2.317 1.00 90.12 92 ALA A CA 1
ATOM 693 C C . ALA A 1 92 ? 4.053 -6.542 2.682 1.00 90.12 92 ALA A C 1
ATOM 695 O O . ALA A 1 92 ? 4.953 -6.048 2.003 1.00 90.12 92 ALA A O 1
ATOM 696 N N . MET A 1 93 ? 4.324 -7.361 3.703 1.00 89.38 93 MET A N 1
ATOM 697 C CA . MET A 1 93 ? 5.680 -7.804 4.055 1.00 89.38 93 MET A CA 1
ATOM 698 C C . MET A 1 93 ? 6.325 -8.606 2.913 1.00 89.38 93 MET A C 1
ATOM 700 O O . MET A 1 93 ? 7.507 -8.424 2.611 1.00 89.38 93 MET A O 1
ATOM 704 N N . ASN A 1 94 ? 5.535 -9.419 2.207 1.00 92.06 94 ASN A N 1
ATOM 705 C CA . ASN A 1 94 ? 5.997 -10.228 1.076 1.00 92.06 94 ASN A CA 1
ATOM 706 C C . ASN A 1 94 ? 6.167 -9.436 -0.234 1.00 92.06 94 ASN A C 1
ATOM 708 O O . ASN A 1 94 ? 6.745 -9.948 -1.199 1.00 92.06 94 ASN A O 1
ATOM 712 N N . ALA A 1 95 ? 5.739 -8.170 -0.291 1.00 92.06 95 ALA A N 1
ATOM 713 C CA . ALA A 1 95 ? 5.819 -7.342 -1.495 1.00 92.06 95 ALA A CA 1
ATOM 714 C C . ALA A 1 95 ? 7.248 -7.234 -2.058 1.00 92.06 95 ALA A C 1
ATOM 716 O O . ALA A 1 95 ? 7.467 -7.272 -3.273 1.00 92.06 95 ALA A O 1
ATOM 717 N N . ARG A 1 96 ? 8.267 -7.155 -1.192 1.00 89.69 96 ARG A N 1
ATOM 718 C CA . ARG A 1 96 ? 9.670 -7.086 -1.635 1.00 89.69 96 ARG A CA 1
ATOM 719 C C . ARG A 1 96 ? 10.122 -8.364 -2.331 1.00 89.69 96 ARG A C 1
ATOM 721 O O . ARG A 1 96 ? 10.800 -8.281 -3.356 1.00 89.69 96 ARG A O 1
ATOM 728 N N . GLN A 1 97 ? 9.731 -9.522 -1.809 1.00 92.75 97 GLN A N 1
ATOM 729 C CA . GLN A 1 97 ? 10.002 -10.801 -2.455 1.00 92.75 97 GLN A CA 1
ATOM 730 C C . GLN A 1 97 ? 9.307 -10.868 -3.818 1.00 92.75 97 GLN A C 1
ATOM 732 O O . GLN A 1 97 ? 9.975 -11.100 -4.826 1.00 92.75 97 GLN A O 1
ATOM 737 N N . PHE A 1 98 ? 8.014 -10.541 -3.868 1.00 93.75 98 PHE A N 1
ATOM 738 C CA . PHE A 1 98 ? 7.242 -10.526 -5.110 1.00 93.75 98 PHE A CA 1
ATOM 739 C C . PHE A 1 98 ? 7.872 -9.629 -6.187 1.00 93.75 98 PHE A C 1
ATOM 741 O O . PHE A 1 98 ? 8.036 -10.052 -7.334 1.00 93.75 98 PHE A O 1
ATOM 748 N N . THR A 1 99 ? 8.267 -8.396 -5.841 1.00 93.00 99 THR A N 1
ATOM 749 C CA . THR A 1 99 ? 8.878 -7.481 -6.824 1.00 93.00 99 THR A CA 1
ATOM 750 C C . THR A 1 99 ? 10.227 -8.000 -7.322 1.00 93.00 99 THR A C 1
ATOM 752 O O . THR A 1 99 ? 10.518 -7.885 -8.510 1.00 93.00 99 THR A O 1
ATOM 755 N N . ASN A 1 100 ? 11.047 -8.606 -6.456 1.00 92.44 100 ASN A N 1
ATOM 756 C CA . ASN A 1 100 ? 12.319 -9.214 -6.857 1.00 92.44 100 ASN A CA 1
ATOM 757 C C . ASN A 1 100 ? 12.112 -10.391 -7.818 1.00 92.44 100 ASN A C 1
ATOM 759 O O . ASN A 1 100 ? 12.795 -10.478 -8.837 1.00 92.44 100 ASN A O 1
ATOM 763 N N . GLU A 1 101 ? 11.179 -11.289 -7.510 1.00 95.00 101 GLU A N 1
ATOM 764 C CA . GLU A 1 101 ? 10.851 -12.428 -8.372 1.00 95.00 101 GLU A CA 1
ATOM 765 C C . GLU A 1 101 ? 10.281 -11.973 -9.716 1.00 95.00 101 GLU A C 1
ATOM 767 O O . GLU A 1 101 ? 10.669 -12.493 -10.761 1.00 95.00 101 GLU A O 1
ATOM 772 N N . SER A 1 102 ? 9.423 -10.954 -9.704 1.00 94.56 102 SER A N 1
ATOM 773 C CA . SER A 1 102 ? 8.840 -10.381 -10.919 1.00 94.56 102 SER A CA 1
ATOM 774 C C . SER A 1 102 ? 9.901 -9.748 -11.818 1.00 94.56 102 SER A C 1
ATOM 776 O O . SER A 1 102 ? 9.888 -9.978 -13.023 1.00 94.56 102 SER A O 1
ATOM 778 N N . VAL A 1 103 ? 10.872 -9.022 -11.251 1.00 92.94 103 VAL A N 1
ATOM 779 C CA . VAL A 1 103 ? 12.005 -8.469 -12.017 1.00 92.94 103 VAL A CA 1
ATOM 780 C C . VAL A 1 103 ? 12.886 -9.581 -12.594 1.00 92.94 103 VAL A C 1
ATOM 782 O O . VAL A 1 103 ? 13.315 -9.479 -13.739 1.00 92.94 103 VAL A O 1
ATOM 785 N N . LYS A 1 104 ? 13.134 -10.670 -11.852 1.00 94.81 104 LYS A N 1
ATOM 786 C CA . LYS A 1 104 ? 13.877 -11.828 -12.384 1.00 94.81 104 LYS A CA 1
ATOM 787 C C . LYS A 1 104 ? 13.151 -12.469 -13.572 1.00 94.81 104 LYS A C 1
ATOM 789 O O . LYS A 1 104 ? 13.778 -12.741 -14.594 1.00 94.81 104 LYS A O 1
ATOM 794 N N . LYS A 1 105 ? 11.834 -12.676 -13.450 1.00 94.94 105 LYS A N 1
ATOM 795 C CA . LYS A 1 105 ? 10.988 -13.207 -14.531 1.00 94.94 105 LYS A CA 1
ATOM 796 C C . LYS A 1 105 ? 10.973 -12.273 -15.743 1.00 94.94 105 LYS A C 1
ATOM 798 O O . LYS A 1 105 ? 11.102 -12.747 -16.864 1.00 94.94 105 LYS A O 1
ATOM 803 N N . ASP A 1 106 ? 10.881 -10.962 -15.526 1.00 93.19 106 ASP A N 1
ATOM 804 C CA . ASP A 1 106 ? 10.951 -9.953 -16.587 1.00 93.19 106 ASP A CA 1
ATOM 805 C C . ASP A 1 106 ? 12.260 -10.038 -17.375 1.00 93.19 106 ASP A C 1
ATOM 807 O O . ASP A 1 106 ? 12.218 -10.068 -18.602 1.00 93.19 106 ASP A O 1
ATOM 811 N N . THR A 1 107 ? 13.409 -10.159 -16.703 1.00 93.56 107 THR A N 1
ATOM 812 C CA . THR A 1 107 ? 14.708 -10.334 -17.372 1.00 93.56 107 THR A CA 1
ATOM 813 C C . THR A 1 107 ? 14.730 -11.587 -18.248 1.00 93.56 107 THR A C 1
ATOM 815 O O . THR A 1 107 ? 15.133 -11.512 -19.408 1.00 93.56 107 THR A O 1
ATOM 818 N N . LEU A 1 108 ? 14.252 -12.725 -17.727 1.00 96.06 108 LEU A N 1
ATOM 819 C CA . LEU A 1 108 ? 14.194 -13.980 -18.481 1.00 96.06 108 LEU A CA 1
ATOM 820 C C . LEU A 1 108 ? 13.307 -13.837 -19.726 1.00 96.06 108 LEU A C 1
ATOM 822 O O . LEU A 1 108 ? 13.751 -14.112 -20.839 1.00 96.06 108 LEU A O 1
ATOM 826 N N . ILE A 1 109 ? 12.078 -13.348 -19.561 1.00 94.94 109 ILE A N 1
ATOM 827 C CA . ILE A 1 109 ? 11.134 -13.175 -20.673 1.00 94.94 109 ILE A CA 1
ATOM 828 C C . ILE A 1 109 ? 11.644 -12.149 -21.688 1.00 94.94 109 ILE A C 1
ATOM 830 O O . ILE A 1 109 ? 11.511 -12.369 -22.889 1.00 94.94 109 ILE A O 1
ATOM 834 N N . THR A 1 110 ? 12.285 -11.072 -21.233 1.00 93.88 110 THR A N 1
ATOM 835 C CA . THR A 1 110 ? 12.893 -10.077 -22.127 1.00 93.88 110 THR A CA 1
ATOM 836 C C . THR A 1 110 ? 13.994 -10.701 -22.974 1.00 93.88 110 THR A C 1
ATOM 838 O O . THR A 1 110 ? 14.056 -10.425 -24.167 1.00 93.88 110 THR A O 1
ATOM 841 N N . SER A 1 111 ? 14.827 -11.572 -22.393 1.00 94.31 111 SER A N 1
ATOM 842 C CA . SER A 1 111 ? 15.878 -12.263 -23.149 1.00 94.31 111 SER A CA 1
ATOM 843 C C . SER A 1 111 ? 15.323 -13.243 -24.188 1.00 94.31 111 SER A C 1
ATOM 845 O O . SER A 1 111 ? 15.897 -13.375 -25.262 1.00 94.31 111 SER A O 1
ATOM 847 N N . LEU A 1 112 ? 14.183 -13.881 -23.897 1.00 94.69 112 LEU A N 1
ATOM 848 C CA . LEU A 1 112 ? 13.544 -14.848 -24.792 1.00 94.69 112 LEU A CA 1
ATOM 849 C C . LEU A 1 112 ? 12.721 -14.187 -25.905 1.00 94.69 112 LEU A C 1
ATOM 851 O O . LEU A 1 112 ? 12.703 -14.680 -27.027 1.00 94.69 112 LEU A O 1
ATOM 855 N N . LEU A 1 113 ? 12.009 -13.100 -25.597 1.00 95.06 113 LEU A N 1
ATOM 856 C CA . LEU A 1 113 ? 11.010 -12.502 -26.494 1.00 95.06 113 LEU A CA 1
ATOM 857 C C . LEU A 1 113 ? 11.411 -11.124 -27.040 1.00 95.06 113 LEU A C 1
ATOM 859 O O . LEU A 1 113 ? 10.641 -10.523 -27.786 1.00 95.06 113 LEU A O 1
ATOM 863 N N . GLY A 1 114 ? 12.552 -10.573 -26.617 1.00 90.56 114 GLY A N 1
ATOM 864 C CA . GLY A 1 114 ? 13.016 -9.236 -27.007 1.00 90.56 114 GLY A CA 1
ATOM 865 C C . GLY A 1 114 ? 12.174 -8.076 -26.457 1.00 90.56 114 GLY A C 1
ATOM 866 O O . GLY A 1 114 ? 12.383 -6.927 -26.839 1.00 90.56 114 GLY A O 1
ATOM 867 N N . ARG A 1 115 ? 11.214 -8.351 -25.565 1.00 89.00 115 ARG A N 1
ATOM 868 C CA . ARG A 1 115 ? 10.289 -7.359 -24.995 1.00 89.00 115 ARG A CA 1
ATOM 869 C C . ARG A 1 115 ? 10.053 -7.601 -23.508 1.00 89.00 115 ARG A C 1
ATOM 871 O O . ARG A 1 115 ? 9.881 -8.742 -23.092 1.00 89.00 115 ARG A O 1
ATOM 878 N N . SER A 1 116 ? 10.011 -6.520 -22.730 1.00 90.06 116 SER A N 1
ATOM 879 C CA . SER A 1 116 ? 9.833 -6.553 -21.272 1.00 90.06 116 SER A CA 1
ATOM 880 C C . SER A 1 116 ? 8.354 -6.445 -20.892 1.00 90.06 116 SER A C 1
ATOM 882 O O . SER A 1 116 ? 7.748 -5.400 -21.155 1.00 90.06 116 SER A O 1
ATOM 884 N N . PRO A 1 117 ? 7.765 -7.471 -20.242 1.00 91.88 117 PRO A N 1
ATOM 885 C CA . PRO A 1 117 ? 6.421 -7.378 -19.676 1.00 91.88 117 PRO A CA 1
ATOM 886 C C . PRO A 1 117 ? 6.264 -6.220 -18.688 1.00 91.88 117 PRO A C 1
ATOM 888 O O . PRO A 1 117 ? 5.220 -5.578 -18.668 1.00 91.88 117 PRO A O 1
ATOM 891 N N . ILE A 1 118 ? 7.300 -5.914 -17.898 1.00 90.88 118 ILE A N 1
ATOM 892 C CA . ILE A 1 118 ? 7.275 -4.779 -16.967 1.00 90.88 118 ILE A CA 1
ATOM 893 C C . ILE A 1 118 ? 7.221 -3.444 -17.712 1.00 90.88 118 ILE A C 1
ATOM 895 O O . ILE A 1 118 ? 6.467 -2.561 -17.309 1.00 90.88 118 ILE A O 1
ATOM 899 N N . THR A 1 119 ? 8.009 -3.269 -18.779 1.00 89.06 119 THR A N 1
ATOM 900 C CA . THR A 1 119 ? 7.943 -2.040 -19.585 1.00 89.06 119 THR A CA 1
ATOM 901 C C . THR A 1 119 ? 6.559 -1.904 -20.223 1.00 89.06 119 THR A C 1
ATOM 903 O O . THR A 1 119 ? 5.948 -0.850 -20.090 1.00 89.06 119 THR A O 1
ATOM 906 N N . PHE A 1 120 ? 6.025 -2.987 -20.801 1.00 89.75 120 PHE A N 1
ATOM 907 C CA . PHE A 1 120 ? 4.675 -3.004 -21.374 1.00 89.75 120 PHE A CA 1
ATOM 908 C C . PHE A 1 120 ? 3.601 -2.631 -20.343 1.00 89.75 120 PHE A C 1
ATOM 910 O O . PHE A 1 120 ? 2.741 -1.800 -20.620 1.00 89.75 120 PHE A O 1
ATOM 917 N N . LEU A 1 121 ? 3.674 -3.194 -19.132 1.00 90.75 121 LEU A N 1
ATOM 918 C CA . LEU A 1 121 ? 2.766 -2.838 -18.045 1.00 90.75 121 LEU A CA 1
ATOM 919 C C . LEU A 1 121 ? 2.928 -1.370 -17.644 1.00 90.75 121 LEU A C 1
ATOM 921 O O . LEU A 1 121 ? 1.941 -0.681 -17.446 1.00 90.75 121 LEU A O 1
ATOM 925 N N . MET A 1 122 ? 4.148 -0.848 -17.538 1.00 88.06 122 MET A N 1
ATOM 926 C CA . MET A 1 122 ? 4.338 0.557 -17.176 1.00 88.06 122 MET A CA 1
ATOM 927 C C . MET A 1 122 ? 3.783 1.518 -18.234 1.00 88.06 122 MET A C 1
ATOM 929 O O . MET A 1 122 ? 3.279 2.587 -17.879 1.00 88.06 122 MET A O 1
ATOM 933 N N . ASP A 1 123 ? 3.816 1.134 -19.510 1.00 87.62 123 ASP A N 1
ATOM 934 C CA . ASP A 1 123 ? 3.247 1.936 -20.589 1.00 87.62 123 ASP A CA 1
ATOM 935 C C . ASP A 1 123 ? 1.729 2.111 -20.433 1.00 87.62 123 ASP A C 1
ATOM 937 O O . ASP A 1 123 ? 1.236 3.216 -20.670 1.00 87.62 123 ASP A O 1
ATOM 941 N N . THR A 1 124 ? 1.004 1.110 -19.907 1.00 90.38 124 THR A N 1
ATOM 942 C CA . THR A 1 124 ? -0.444 1.231 -19.633 1.00 90.38 124 THR A CA 1
ATOM 943 C C . THR A 1 124 ? -0.770 2.247 -18.536 1.00 90.38 124 THR A C 1
ATOM 945 O O . THR A 1 124 ? -1.886 2.755 -18.491 1.00 90.38 124 THR A O 1
ATOM 948 N N . TYR A 1 125 ? 0.191 2.578 -17.667 1.00 88.81 125 TYR A N 1
ATOM 949 C CA . TYR A 1 125 ? 0.042 3.591 -16.611 1.00 88.81 125 TYR A CA 1
ATOM 950 C C . TYR A 1 125 ? 0.639 4.952 -16.993 1.00 88.81 125 TYR A C 1
ATOM 952 O O . TYR A 1 125 ? 0.659 5.871 -16.176 1.00 88.81 125 TYR A O 1
ATOM 960 N N . THR A 1 126 ? 1.123 5.125 -18.229 1.00 85.69 126 THR A N 1
ATOM 961 C CA . THR A 1 126 ? 1.779 6.369 -18.665 1.00 85.69 126 THR A CA 1
ATOM 962 C C . THR A 1 126 ? 0.920 7.604 -18.414 1.00 85.69 126 THR A C 1
ATOM 964 O O . THR A 1 126 ? 1.433 8.586 -17.881 1.00 85.69 126 THR A O 1
ATOM 967 N N . GLN A 1 127 ? -0.371 7.543 -18.748 1.00 88.62 127 GLN A N 1
ATOM 968 C CA . GLN A 1 127 ? -1.277 8.685 -18.629 1.00 88.62 127 GLN A CA 1
ATOM 969 C C . GLN A 1 127 ? -1.389 9.205 -17.189 1.00 88.62 127 GLN A C 1
ATOM 971 O O . GLN A 1 127 ? -1.477 10.416 -16.986 1.00 88.62 127 GLN A O 1
ATOM 976 N N . GLU A 1 128 ? -1.341 8.320 -16.188 1.00 90.00 128 GLU A N 1
ATOM 977 C CA . GLU A 1 128 ? -1.373 8.709 -14.774 1.00 90.00 128 GLU A CA 1
ATOM 978 C C . GLU A 1 128 ? -0.174 9.603 -14.436 1.00 90.00 128 GLU A C 1
ATOM 980 O O . GLU A 1 128 ? -0.346 10.688 -13.887 1.00 90.00 128 GLU A O 1
ATOM 985 N N . PHE A 1 129 ? 1.030 9.203 -14.847 1.00 90.56 129 PHE A N 1
ATOM 986 C CA . PHE A 1 129 ? 2.267 9.911 -14.504 1.00 90.56 129 PHE A CA 1
ATOM 987 C C . PHE A 1 129 ? 2.567 11.128 -15.384 1.00 90.56 129 PHE A C 1
ATOM 989 O O . PHE A 1 129 ? 3.382 11.965 -15.010 1.00 90.56 129 PHE A O 1
ATOM 996 N N . THR A 1 130 ? 1.952 11.245 -16.561 1.00 88.44 130 THR A N 1
ATOM 997 C CA . THR A 1 130 ? 2.138 12.411 -17.443 1.00 88.44 130 THR A CA 1
ATOM 998 C C . THR A 1 130 ? 1.075 13.487 -17.262 1.00 88.44 130 THR A C 1
ATOM 1000 O O . THR A 1 130 ? 1.179 14.547 -17.872 1.00 88.44 130 THR A O 1
ATOM 1003 N N . SER A 1 131 ? 0.036 13.223 -16.471 1.00 89.00 131 SER A N 1
ATOM 1004 C CA . SER A 1 131 ? -1.022 14.193 -16.198 1.00 89.00 131 SER A CA 1
ATOM 1005 C C . SER A 1 131 ? -0.753 14.942 -14.895 1.00 89.00 131 SER A C 1
ATOM 1007 O O . SER A 1 131 ? -0.404 14.335 -13.883 1.00 89.00 131 SER A O 1
ATOM 1009 N N . GLY A 1 132 ? -0.963 16.260 -14.926 1.00 90.44 132 GLY A N 1
ATOM 1010 C CA . GLY A 1 132 ? -0.814 17.152 -13.775 1.00 90.44 132 GLY A CA 1
ATOM 1011 C C . GLY A 1 132 ? 0.626 17.338 -13.288 1.00 90.44 132 GLY A C 1
ATOM 1012 O O . GLY A 1 132 ? 1.590 16.901 -13.916 1.00 90.44 132 GLY A O 1
ATOM 1013 N N . SER A 1 133 ? 0.747 18.021 -12.153 1.00 94.75 133 SER A N 1
ATOM 1014 C CA . SER A 1 133 ? 2.016 18.276 -11.471 1.00 94.75 133 SER A CA 1
ATOM 1015 C C . SER A 1 133 ? 2.162 17.296 -10.324 1.00 94.75 133 SER A C 1
ATOM 1017 O O . SER A 1 133 ? 1.236 17.142 -9.544 1.00 94.75 133 SER A O 1
ATOM 1019 N N . TRP A 1 134 ? 3.317 16.656 -10.201 1.00 96.81 134 TRP A N 1
ATOM 1020 C CA . TRP A 1 134 ? 3.552 15.676 -9.150 1.00 96.81 134 TRP A CA 1
ATOM 1021 C C . TRP A 1 134 ? 4.588 16.174 -8.149 1.00 96.81 134 TRP A C 1
ATOM 1023 O O . TRP A 1 134 ? 5.506 16.921 -8.490 1.00 96.81 134 TRP A O 1
ATOM 1033 N N . ALA A 1 135 ? 4.477 15.696 -6.917 1.00 97.12 135 ALA A N 1
ATOM 1034 C CA . ALA A 1 135 ? 5.415 15.937 -5.842 1.00 97.12 135 ALA A CA 1
ATOM 1035 C C . ALA A 1 135 ? 5.749 14.636 -5.107 1.00 97.12 135 ALA A C 1
ATOM 1037 O O . ALA A 1 135 ? 4.910 13.751 -4.939 1.00 97.12 135 ALA A O 1
ATOM 1038 N N . LEU A 1 136 ? 6.992 14.539 -4.653 1.00 96.12 136 LEU A N 1
ATOM 1039 C CA . LEU A 1 136 ? 7.506 13.459 -3.828 1.00 96.12 136 LEU A CA 1
ATOM 1040 C C . LEU A 1 136 ? 7.883 14.025 -2.467 1.00 96.12 136 LEU A C 1
ATOM 1042 O O . LEU A 1 136 ? 8.724 14.918 -2.380 1.00 96.12 136 LEU A O 1
ATOM 1046 N N . THR A 1 137 ? 7.287 13.480 -1.419 1.00 95.38 137 THR A N 1
ATOM 1047 C CA . THR A 1 137 ? 7.669 13.736 -0.037 1.00 95.38 137 THR A CA 1
ATOM 1048 C C . THR A 1 137 ? 8.524 12.581 0.459 1.00 95.38 137 THR A C 1
ATOM 1050 O O . THR A 1 137 ? 8.095 11.428 0.422 1.00 95.38 137 THR A O 1
ATOM 1053 N N . TYR A 1 138 ? 9.728 12.892 0.930 1.00 92.31 138 TYR A N 1
ATOM 1054 C CA . TYR A 1 138 ? 10.620 11.942 1.589 1.00 92.31 138 TYR A CA 1
ATOM 1055 C C . TYR A 1 138 ? 11.318 12.627 2.766 1.00 92.31 138 TYR A C 1
ATOM 1057 O O . TYR A 1 138 ? 11.855 13.725 2.615 1.00 92.31 138 TYR A O 1
ATOM 1065 N N . ASN A 1 139 ? 11.292 11.995 3.944 1.00 85.44 139 ASN A N 1
ATOM 1066 C CA . ASN A 1 139 ? 11.836 12.549 5.195 1.00 85.44 139 ASN A CA 1
ATOM 1067 C C . ASN A 1 139 ? 11.339 13.977 5.510 1.00 85.44 139 ASN A C 1
ATOM 1069 O O . ASN A 1 139 ? 12.105 14.830 5.946 1.00 85.44 139 ASN A O 1
ATOM 1073 N N . GLY A 1 140 ? 10.056 14.250 5.252 1.00 87.00 140 GLY A N 1
ATOM 1074 C CA . GLY A 1 140 ? 9.426 15.554 5.503 1.00 87.00 140 GLY A CA 1
ATOM 1075 C C . GLY A 1 140 ? 9.692 16.621 4.435 1.00 87.00 140 GLY A C 1
ATOM 1076 O O . GLY A 1 140 ? 8.996 17.633 4.403 1.00 87.00 140 GLY A O 1
ATOM 1077 N N . THR A 1 141 ? 10.622 16.386 3.510 1.00 92.00 141 THR A N 1
ATOM 1078 C CA . THR A 1 141 ? 10.902 17.305 2.402 1.00 92.00 141 THR A CA 1
ATOM 1079 C C . THR A 1 141 ? 10.047 16.946 1.201 1.00 92.00 141 THR A C 1
ATOM 1081 O O . THR A 1 141 ? 10.077 15.807 0.741 1.00 92.00 141 THR A O 1
ATOM 1084 N N . THR A 1 142 ? 9.313 17.925 0.672 1.00 96.06 142 THR A N 1
ATOM 1085 C CA . THR A 1 142 ? 8.508 17.770 -0.545 1.00 96.06 142 THR A CA 1
ATOM 1086 C C . THR A 1 142 ? 9.217 18.410 -1.728 1.00 96.06 142 THR A C 1
ATOM 1088 O O . THR A 1 142 ? 9.671 19.549 -1.651 1.00 96.06 142 THR A O 1
ATOM 1091 N N . THR A 1 143 ? 9.320 17.678 -2.830 1.00 96.00 143 THR A N 1
ATOM 1092 C CA . THR A 1 143 ? 10.021 18.117 -4.037 1.00 96.00 143 THR A CA 1
ATOM 1093 C C . THR A 1 143 ? 9.158 17.840 -5.258 1.00 96.00 143 THR A C 1
ATOM 1095 O O . THR A 1 143 ? 8.577 16.762 -5.366 1.00 96.00 143 THR A O 1
ATOM 1098 N N . SER A 1 144 ? 9.084 18.793 -6.190 1.00 96.94 144 SER A N 1
ATOM 1099 C CA . SER A 1 144 ? 8.422 18.572 -7.480 1.00 96.94 144 SER A CA 1
ATOM 1100 C C . SER A 1 144 ? 9.089 17.414 -8.226 1.00 96.94 144 SER A C 1
ATOM 1102 O O . SER A 1 144 ? 10.313 17.261 -8.162 1.00 96.94 144 SER A O 1
ATOM 1104 N N . VAL A 1 145 ? 8.310 16.586 -8.921 1.00 95.88 145 VAL A N 1
ATOM 1105 C CA . VAL A 1 145 ? 8.832 15.475 -9.720 1.00 95.88 145 VAL A CA 1
ATOM 1106 C C . VAL A 1 145 ? 8.329 15.516 -11.153 1.00 95.88 145 VAL A C 1
ATOM 1108 O O . VAL A 1 145 ? 7.210 15.926 -11.448 1.00 95.88 145 VAL A O 1
ATOM 1111 N N . THR A 1 146 ? 9.170 15.020 -12.051 1.00 95.00 146 THR A N 1
ATOM 1112 C CA . THR A 1 146 ? 8.831 14.776 -13.454 1.00 95.00 146 THR A CA 1
ATOM 1113 C C . THR A 1 146 ? 9.076 13.314 -13.801 1.00 95.00 146 THR A C 1
ATOM 1115 O O . THR A 1 146 ? 9.799 12.610 -13.088 1.00 95.00 146 THR A O 1
ATOM 1118 N N . PHE A 1 147 ? 8.488 12.848 -14.906 1.00 94.25 147 PHE A N 1
ATOM 1119 C CA . PHE A 1 147 ? 8.561 11.442 -15.305 1.00 94.25 147 PHE A CA 1
ATOM 1120 C C . PHE A 1 147 ? 9.193 11.219 -16.685 1.00 94.25 147 PHE A C 1
ATOM 1122 O O . PHE A 1 147 ? 8.496 10.806 -17.622 1.00 94.25 147 PHE A O 1
ATOM 1129 N N . PRO A 1 148 ? 10.504 11.485 -16.843 1.00 91.56 148 PRO A N 1
ATOM 1130 C CA . PRO A 1 148 ? 11.191 11.305 -18.115 1.00 91.56 148 PRO A CA 1
ATOM 1131 C C . PRO A 1 148 ? 11.275 9.828 -18.516 1.00 91.56 148 PRO A C 1
ATOM 1133 O O . PRO A 1 148 ? 11.291 8.927 -17.675 1.00 91.56 148 PRO A O 1
ATOM 1136 N N . VAL A 1 149 ? 11.384 9.577 -19.820 1.00 87.06 149 VAL A N 1
ATOM 1137 C CA . VAL A 1 149 ? 11.604 8.240 -20.385 1.00 87.06 149 VAL A CA 1
ATOM 1138 C C . VAL A 1 149 ? 13.082 8.070 -20.716 1.00 87.06 149 VAL A C 1
ATOM 1140 O O . VAL A 1 149 ? 13.686 8.931 -21.353 1.00 87.06 149 VAL A O 1
ATOM 1143 N N . LEU A 1 150 ? 13.678 6.953 -20.298 1.00 80.12 150 LEU A N 1
ATOM 1144 C CA . LEU A 1 150 ? 15.069 6.648 -20.617 1.00 80.12 150 LEU A CA 1
ATOM 1145 C C . LEU A 1 150 ? 15.214 6.266 -22.097 1.00 80.12 150 LEU A C 1
ATOM 1147 O O . LEU A 1 150 ? 14.467 5.432 -22.608 1.00 80.12 150 LEU A O 1
ATOM 1151 N N . SER A 1 151 ? 16.209 6.825 -22.784 1.00 73.75 151 SER A N 1
ATOM 1152 C CA . SER A 1 151 ? 16.416 6.599 -24.221 1.00 73.75 151 SER A CA 1
ATOM 1153 C C . SER A 1 151 ? 16.744 5.143 -24.572 1.00 73.75 151 SER A C 1
ATOM 1155 O O . SER A 1 151 ? 16.311 4.679 -25.627 1.00 73.75 151 SER A O 1
ATOM 1157 N N . THR A 1 152 ? 17.444 4.429 -23.682 1.00 70.31 152 THR A N 1
ATOM 1158 C CA . THR A 1 152 ? 17.995 3.082 -23.910 1.00 70.31 152 THR A CA 1
ATOM 1159 C C . THR A 1 152 ? 16.981 1.952 -23.763 1.00 70.31 152 THR A C 1
ATOM 1161 O O . THR A 1 152 ? 16.903 1.095 -24.632 1.00 70.31 152 THR A O 1
ATOM 1164 N N . ASN A 1 153 ? 16.193 1.928 -22.685 1.00 69.00 153 ASN A N 1
ATOM 1165 C CA . ASN A 1 153 ? 15.242 0.840 -22.404 1.00 69.00 153 ASN A CA 1
ATOM 1166 C C . ASN A 1 153 ? 13.775 1.289 -22.400 1.00 69.00 153 ASN A C 1
ATOM 1168 O O . ASN A 1 153 ? 12.904 0.519 -21.997 1.00 69.00 153 ASN A O 1
ATOM 1172 N N . LYS A 1 154 ? 13.522 2.544 -22.798 1.00 75.94 154 LYS A N 1
ATOM 1173 C CA . LYS A 1 154 ? 12.199 3.184 -22.829 1.00 75.94 154 LYS A CA 1
ATOM 1174 C C . LYS A 1 154 ? 11.447 3.137 -21.494 1.00 75.94 154 LYS A C 1
ATOM 1176 O O . LYS A 1 154 ? 10.250 3.389 -21.451 1.00 75.94 154 LYS A O 1
ATOM 1181 N N . ARG A 1 155 ? 12.138 2.890 -20.373 1.00 80.50 155 ARG A N 1
ATOM 1182 C CA . ARG A 1 155 ? 11.515 2.903 -19.047 1.00 80.50 155 ARG A CA 1
ATOM 1183 C C . ARG A 1 155 ? 11.374 4.332 -18.543 1.00 80.50 155 ARG A C 1
ATOM 1185 O O . ARG A 1 155 ? 12.350 5.082 -18.471 1.00 80.50 155 ARG A O 1
ATOM 1192 N N . ARG A 1 156 ? 10.157 4.681 -18.141 1.00 87.81 156 ARG A N 1
ATOM 1193 C CA . ARG A 1 156 ? 9.841 5.862 -17.338 1.00 87.81 156 ARG A CA 1
ATOM 1194 C C . ARG A 1 156 ? 10.605 5.839 -16.013 1.00 87.81 156 ARG A C 1
ATOM 1196 O O . ARG A 1 156 ? 10.719 4.812 -15.345 1.00 87.81 156 ARG A O 1
ATOM 1203 N N . ARG A 1 157 ? 11.150 6.988 -15.645 1.00 90.81 157 ARG A N 1
ATOM 1204 C CA . ARG A 1 157 ? 11.833 7.226 -14.376 1.00 90.81 157 ARG A CA 1
ATOM 1205 C C . ARG A 1 157 ? 11.097 8.293 -13.596 1.00 90.81 157 ARG A C 1
ATOM 1207 O O . ARG A 1 157 ? 10.415 9.110 -14.192 1.00 90.81 157 ARG A O 1
ATOM 1214 N N . LEU A 1 158 ? 11.275 8.291 -12.285 1.00 93.56 158 LEU A N 1
ATOM 1215 C CA . LEU A 1 158 ? 10.859 9.387 -11.420 1.00 93.56 158 LEU A CA 1
ATOM 1216 C C . LEU A 1 158 ? 12.063 10.309 -11.220 1.00 93.56 158 LEU A C 1
ATOM 1218 O O . LEU A 1 158 ? 13.122 9.845 -10.799 1.00 93.56 158 LEU A O 1
ATOM 1222 N N . LEU A 1 159 ? 11.932 11.596 -11.524 1.00 93.75 159 LEU A N 1
ATOM 1223 C CA . LEU A 1 159 ? 13.000 12.585 -11.382 1.00 93.75 159 LEU A CA 1
ATOM 1224 C C . LEU A 1 159 ? 12.553 13.708 -10.439 1.00 93.75 159 LEU A C 1
ATOM 1226 O O . LEU A 1 159 ? 11.791 14.575 -10.869 1.00 93.75 159 LEU A O 1
ATOM 1230 N N . PRO A 1 160 ? 13.031 13.722 -9.181 1.00 93.50 160 PRO A N 1
ATOM 1231 C CA . PRO A 1 160 ? 12.841 14.856 -8.288 1.00 93.50 160 PRO A CA 1
ATOM 1232 C C . PRO A 1 160 ? 13.649 16.063 -8.756 1.00 93.50 160 PRO A C 1
ATOM 1234 O O . PRO A 1 160 ? 14.776 15.916 -9.234 1.00 93.50 160 PRO A O 1
ATOM 1237 N N . GLN A 1 161 ? 13.085 17.257 -8.598 1.00 93.81 161 GLN A N 1
ATOM 1238 C CA . GLN A 1 161 ? 13.748 18.521 -8.894 1.00 93.81 161 GLN A CA 1
ATOM 1239 C C . GLN A 1 161 ? 15.062 18.635 -8.106 1.00 93.81 161 GLN A C 1
ATOM 1241 O O . GLN A 1 161 ? 15.092 18.427 -6.897 1.00 93.81 161 GLN A O 1
ATOM 1246 N N . GLY A 1 162 ? 16.164 18.927 -8.805 1.00 89.25 162 GLY A N 1
ATOM 1247 C CA . GLY A 1 162 ? 17.504 18.982 -8.205 1.00 89.25 162 GLY A CA 1
ATOM 1248 C C . GLY A 1 162 ? 18.078 17.620 -7.781 1.00 89.25 162 GLY A C 1
ATOM 1249 O O . GLY A 1 162 ? 19.149 17.572 -7.183 1.00 89.25 162 GLY A O 1
ATOM 1250 N N . GLY A 1 163 ? 17.386 16.515 -8.077 1.00 87.94 163 GLY A N 1
ATOM 1251 C CA . GLY A 1 163 ? 17.791 15.158 -7.723 1.00 87.94 163 GLY A CA 1
ATOM 1252 C C . GLY A 1 163 ? 18.246 14.315 -8.915 1.00 87.94 163 GLY A C 1
ATOM 1253 O O . GLY A 1 163 ? 18.396 14.775 -10.044 1.00 87.94 163 GLY A O 1
ATOM 1254 N N . THR A 1 164 ? 18.452 13.024 -8.659 1.00 89.06 164 THR A N 1
ATOM 1255 C CA . THR A 1 164 ? 18.789 12.032 -9.690 1.00 89.06 164 THR A CA 1
ATOM 1256 C C . THR A 1 164 ? 17.560 11.218 -10.078 1.00 89.06 164 THR A C 1
ATOM 1258 O O . THR A 1 164 ? 16.804 10.780 -9.208 1.00 89.06 164 THR A O 1
ATOM 1261 N N . ALA A 1 165 ? 17.411 10.925 -11.372 1.00 90.44 165 ALA A N 1
ATOM 1262 C CA . ALA A 1 165 ? 16.340 10.075 -11.881 1.00 90.44 165 ALA A CA 1
ATOM 1263 C C . ALA A 1 165 ? 16.410 8.653 -11.291 1.00 90.44 165 ALA A C 1
ATOM 1265 O O . ALA A 1 165 ? 17.402 7.935 -11.461 1.00 90.44 165 ALA A O 1
ATOM 1266 N N . ARG A 1 166 ? 15.330 8.220 -10.641 1.00 91.06 166 ARG A N 1
ATOM 1267 C CA . ARG A 1 166 ? 15.158 6.898 -10.033 1.00 91.06 166 ARG A CA 1
ATOM 1268 C C . ARG A 1 166 ? 14.373 5.984 -10.959 1.00 91.06 166 ARG A C 1
ATOM 1270 O O . ARG A 1 166 ? 13.386 6.391 -11.569 1.00 91.06 166 ARG A O 1
ATOM 1277 N N . THR A 1 167 ? 14.819 4.736 -11.072 1.00 89.62 167 THR A N 1
ATOM 1278 C CA . THR A 1 167 ? 14.065 3.732 -11.824 1.00 89.62 167 THR A CA 1
ATOM 1279 C C . THR A 1 167 ? 12.790 3.413 -11.061 1.00 89.62 167 THR A C 1
ATOM 1281 O O . THR A 1 167 ? 12.842 3.015 -9.899 1.00 89.62 167 THR A O 1
ATOM 1284 N N . MET A 1 168 ? 11.664 3.583 -11.739 1.00 91.38 168 MET A N 1
ATOM 1285 C CA . MET A 1 168 ? 10.342 3.253 -11.242 1.00 91.38 168 MET A CA 1
ATOM 1286 C C . MET A 1 168 ? 9.894 1.952 -11.901 1.00 91.38 168 MET A C 1
ATOM 1288 O O . MET A 1 168 ? 10.088 1.771 -13.103 1.00 91.38 168 MET A O 1
ATOM 1292 N N . ILE A 1 169 ? 9.345 1.031 -11.116 1.00 91.75 169 ILE A N 1
ATOM 1293 C CA . ILE A 1 169 ? 8.819 -0.241 -11.612 1.00 91.75 169 ILE A CA 1
ATOM 1294 C C . ILE A 1 169 ? 7.389 -0.387 -11.111 1.00 91.75 169 ILE A C 1
ATOM 1296 O O . ILE A 1 169 ? 7.176 -0.431 -9.902 1.00 91.75 169 ILE A O 1
ATOM 1300 N N . VAL A 1 170 ? 6.425 -0.449 -12.027 1.00 92.31 170 VAL A N 1
ATOM 1301 C CA . VAL A 1 170 ? 4.993 -0.524 -11.710 1.00 92.31 170 VAL A CA 1
ATOM 1302 C C . VAL A 1 170 ? 4.498 -1.956 -11.905 1.00 92.31 170 VAL A C 1
ATOM 1304 O O . VAL A 1 170 ? 4.774 -2.578 -12.926 1.00 92.31 170 VAL A O 1
ATOM 1307 N N . PHE A 1 171 ? 3.768 -2.467 -10.916 1.00 92.00 171 PHE A N 1
ATOM 1308 C CA . PHE A 1 171 ? 3.190 -3.813 -10.850 1.00 92.00 171 PHE A CA 1
ATOM 1309 C C . PHE A 1 171 ? 1.669 -3.739 -10.633 1.00 92.00 171 PHE A C 1
ATOM 1311 O O . PHE A 1 171 ? 1.103 -4.477 -9.830 1.00 92.00 171 PHE A O 1
ATOM 1318 N N . GLY A 1 172 ? 1.004 -2.787 -11.289 1.00 90.75 172 GLY A N 1
ATOM 1319 C CA . GLY A 1 172 ? -0.391 -2.447 -11.016 1.00 90.75 172 GLY A CA 1
ATOM 1320 C C . GLY A 1 172 ? -0.504 -1.410 -9.900 1.00 90.75 172 GLY A C 1
ATOM 1321 O O . GLY A 1 172 ? 0.171 -0.390 -9.952 1.00 90.75 172 GLY A O 1
ATOM 1322 N N . ASN A 1 173 ? -1.294 -1.682 -8.856 1.00 92.94 173 ASN A N 1
ATOM 1323 C CA . ASN A 1 173 ? -1.464 -0.789 -7.691 1.00 92.94 173 ASN A CA 1
ATOM 1324 C C . ASN A 1 173 ? -0.265 -0.780 -6.722 1.00 92.94 173 ASN A C 1
ATOM 1326 O O . ASN A 1 173 ? -0.365 -0.283 -5.599 1.00 92.94 173 ASN A O 1
ATOM 1330 N N . MET A 1 174 ? 0.866 -1.336 -7.147 1.00 94.25 174 MET A N 1
ATOM 1331 C CA . MET A 1 174 ? 2.112 -1.352 -6.404 1.00 94.25 174 MET A CA 1
ATOM 1332 C C . MET A 1 174 ? 3.242 -0.864 -7.299 1.00 94.25 174 MET A C 1
ATOM 1334 O O . MET A 1 174 ? 3.332 -1.225 -8.471 1.00 94.25 174 MET A O 1
ATOM 1338 N N . MET A 1 175 ? 4.131 -0.070 -6.729 1.00 94.06 175 MET A N 1
ATOM 1339 C CA . MET A 1 175 ? 5.286 0.483 -7.408 1.00 94.06 175 MET A CA 1
ATOM 1340 C C . MET A 1 175 ? 6.523 0.280 -6.548 1.00 94.06 175 MET A C 1
ATOM 1342 O O . MET A 1 175 ? 6.465 0.379 -5.329 1.00 94.06 175 MET A O 1
ATOM 1346 N N . ARG A 1 176 ? 7.665 0.038 -7.182 1.00 93.62 176 ARG A N 1
ATOM 1347 C CA . ARG A 1 176 ? 8.968 0.050 -6.526 1.00 93.62 176 ARG A CA 1
ATOM 1348 C C . ARG A 1 176 ? 9.837 1.158 -7.096 1.00 93.62 176 ARG A C 1
ATOM 1350 O O . ARG A 1 176 ? 10.030 1.233 -8.310 1.00 93.62 176 ARG A O 1
ATOM 1357 N N . LEU A 1 177 ? 10.425 1.956 -6.212 1.00 93.06 177 LEU A N 1
ATOM 1358 C CA . LEU A 1 177 ? 11.481 2.901 -6.555 1.00 93.06 177 LEU A CA 1
ATOM 1359 C C . LEU A 1 177 ? 12.839 2.243 -6.291 1.00 93.06 177 LEU A C 1
ATOM 1361 O O . LEU A 1 177 ? 13.211 1.931 -5.162 1.00 93.06 177 LEU A O 1
ATOM 1365 N N . VAL A 1 178 ? 13.595 1.964 -7.349 1.00 89.56 178 VAL A N 1
ATOM 1366 C CA . VAL A 1 178 ? 14.887 1.283 -7.211 1.00 89.56 178 VAL A CA 1
ATOM 1367 C C . VAL A 1 178 ? 15.882 2.217 -6.528 1.00 89.56 178 VAL A C 1
ATOM 1369 O O . VAL A 1 178 ? 16.139 3.320 -7.013 1.00 89.56 178 VAL A O 1
ATOM 1372 N N . ASN A 1 179 ? 16.467 1.739 -5.427 1.00 85.88 179 ASN A N 1
ATOM 1373 C CA . ASN A 1 179 ? 17.452 2.457 -4.614 1.00 85.88 179 ASN A CA 1
ATOM 1374 C C . ASN A 1 179 ? 16.959 3.833 -4.130 1.00 85.88 179 ASN A C 1
ATOM 1376 O O . ASN A 1 179 ? 17.752 4.770 -4.026 1.00 85.88 179 ASN A O 1
ATOM 1380 N N . TYR A 1 180 ? 15.655 3.971 -3.863 1.00 88.56 180 TYR A N 1
ATOM 1381 C CA . TYR A 1 180 ? 15.095 5.183 -3.276 1.00 88.56 180 TYR A CA 1
ATOM 1382 C C . TYR A 1 180 ? 14.010 4.873 -2.229 1.00 88.56 180 TYR A C 1
ATOM 1384 O O . TYR A 1 180 ? 12.910 4.467 -2.607 1.00 88.56 180 TYR A O 1
ATOM 1392 N N . PRO A 1 181 ? 14.308 5.076 -0.935 1.00 85.31 181 PRO A N 1
ATOM 1393 C CA . PRO A 1 181 ? 15.638 5.309 -0.376 1.00 85.31 181 PRO A CA 1
ATOM 1394 C C . PRO A 1 181 ? 16.581 4.119 -0.608 1.00 85.31 181 PRO A C 1
ATOM 1396 O O . PRO A 1 181 ? 16.161 3.018 -0.972 1.00 85.31 181 PRO A O 1
ATOM 1399 N N . VAL A 1 182 ? 17.886 4.354 -0.445 1.00 81.62 182 VAL A N 1
ATOM 1400 C CA . VAL A 1 182 ? 18.916 3.306 -0.593 1.00 81.62 182 VAL A CA 1
ATOM 1401 C C . VAL A 1 182 ? 18.690 2.183 0.424 1.00 81.62 182 VAL A C 1
ATOM 1403 O O . VAL A 1 182 ? 18.840 1.005 0.103 1.00 81.62 182 VAL A O 1
ATOM 1406 N N . THR A 1 183 ? 18.268 2.552 1.631 1.00 78.56 183 THR A N 1
ATOM 1407 C CA . THR A 1 183 ? 17.906 1.655 2.729 1.00 78.56 183 THR A CA 1
ATOM 1408 C C . THR A 1 183 ? 16.482 1.949 3.186 1.00 78.56 183 THR A C 1
ATOM 1410 O O . THR A 1 183 ? 16.033 3.087 3.122 1.00 78.56 183 THR A O 1
ATOM 1413 N N . GLY A 1 184 ? 15.766 0.926 3.653 1.00 80.75 184 GLY A N 1
ATOM 1414 C CA . GLY A 1 184 ? 14.377 1.057 4.099 1.00 80.75 184 GLY A CA 1
ATOM 1415 C C . GLY A 1 184 ? 13.350 0.599 3.063 1.00 80.75 184 GLY A C 1
ATOM 1416 O O . GLY A 1 184 ? 13.659 -0.181 2.153 1.00 80.75 184 GLY A O 1
ATOM 1417 N N . ASN A 1 185 ? 12.105 1.032 3.257 1.00 84.88 185 ASN A N 1
ATOM 1418 C CA . ASN A 1 185 ? 10.989 0.661 2.400 1.00 84.88 185 ASN A CA 1
ATOM 1419 C C . ASN A 1 185 ? 10.989 1.513 1.130 1.00 84.88 185 ASN A C 1
ATOM 1421 O O . ASN A 1 185 ? 10.990 2.731 1.208 1.00 84.88 185 ASN A O 1
ATOM 1425 N N . ASN A 1 186 ? 10.978 0.871 -0.035 1.00 91.50 186 ASN A N 1
ATOM 1426 C CA . ASN A 1 186 ? 10.976 1.527 -1.344 1.00 91.50 186 ASN A CA 1
ATOM 1427 C C . ASN A 1 186 ? 9.806 1.075 -2.227 1.00 91.50 186 ASN A C 1
ATOM 1429 O O . ASN A 1 186 ? 9.829 1.252 -3.450 1.00 91.50 186 ASN A O 1
ATOM 1433 N N . ILE A 1 187 ? 8.807 0.450 -1.602 1.00 94.56 187 ILE A N 1
ATOM 1434 C CA . ILE A 1 187 ? 7.577 -0.002 -2.236 1.00 94.56 187 ILE A CA 1
ATOM 1435 C C . ILE A 1 187 ? 6.468 0.963 -1.846 1.00 94.56 187 ILE A C 1
ATOM 1437 O O . ILE A 1 187 ? 6.243 1.220 -0.663 1.00 94.56 187 ILE A O 1
ATOM 1441 N N . LEU A 1 188 ? 5.792 1.491 -2.857 1.00 95.50 188 LEU A N 1
ATOM 1442 C CA . LEU A 1 188 ? 4.651 2.375 -2.723 1.00 95.50 188 LEU A CA 1
ATOM 1443 C C . LEU A 1 188 ? 3.397 1.631 -3.173 1.00 95.50 188 LEU A C 1
ATOM 1445 O O . LEU A 1 188 ? 3.406 0.903 -4.168 1.00 95.50 188 LEU A O 1
ATOM 1449 N N . TYR A 1 189 ? 2.310 1.864 -2.457 1.00 95.62 189 TYR A N 1
ATOM 1450 C CA . TYR A 1 189 ? 0.987 1.345 -2.754 1.00 95.62 189 TYR A CA 1
ATOM 1451 C C . TYR A 1 189 ? 0.088 2.495 -3.176 1.00 95.62 189 TYR A C 1
ATOM 1453 O O . TYR A 1 189 ? 0.147 3.588 -2.604 1.00 95.62 189 TYR A O 1
ATOM 1461 N N . ARG A 1 190 ? -0.759 2.247 -4.170 1.00 95.38 190 ARG A N 1
ATOM 1462 C CA . ARG A 1 190 ? -1.781 3.204 -4.577 1.00 95.38 190 ARG A CA 1
ATOM 1463 C C . ARG A 1 190 ? -2.848 3.285 -3.489 1.00 95.38 190 ARG A C 1
ATOM 1465 O O . ARG A 1 190 ? -3.521 2.296 -3.217 1.00 95.38 190 ARG A O 1
ATOM 1472 N N . VAL A 1 191 ? -3.004 4.454 -2.874 1.00 94.94 191 VAL A N 1
ATOM 1473 C CA . VAL A 1 191 ? -4.048 4.692 -1.857 1.00 94.94 191 VAL A CA 1
ATOM 1474 C C . VAL A 1 191 ? -5.321 5.204 -2.524 1.00 94.94 191 VAL A C 1
ATOM 1476 O O . VAL A 1 191 ? -6.423 4.797 -2.173 1.00 94.94 191 VAL A O 1
ATOM 1479 N N . LYS A 1 192 ? -5.157 6.096 -3.503 1.00 94.12 192 LYS A N 1
ATOM 1480 C CA . LYS A 1 192 ? -6.202 6.625 -4.385 1.00 94.12 192 LYS A CA 1
ATOM 1481 C C . LYS A 1 192 ? -5.550 7.121 -5.677 1.00 94.12 192 LYS A C 1
ATOM 1483 O O . LYS A 1 192 ? -4.325 7.113 -5.797 1.00 94.12 192 LYS A O 1
ATOM 1488 N N . GLU A 1 193 ? -6.348 7.548 -6.649 1.00 91.25 193 GLU A N 1
ATOM 1489 C CA . GLU A 1 193 ? -5.805 8.146 -7.871 1.00 91.25 193 GLU A CA 1
ATOM 1490 C C . GLU A 1 193 ? -4.893 9.337 -7.541 1.00 91.25 193 GLU A C 1
ATOM 1492 O O . GLU A 1 193 ? -5.236 10.176 -6.708 1.00 91.25 193 GLU A O 1
ATOM 1497 N N . GLY A 1 194 ? -3.715 9.385 -8.171 1.00 93.94 194 GLY A N 1
ATOM 1498 C CA . GLY A 1 194 ? -2.756 10.460 -7.938 1.00 93.94 194 GLY A CA 1
ATOM 1499 C C . GLY A 1 194 ? -2.101 10.425 -6.556 1.00 93.94 194 GLY A C 1
ATOM 1500 O O . GLY A 1 194 ? -1.464 11.400 -6.192 1.00 93.94 194 GLY A O 1
ATOM 1501 N N . TYR A 1 195 ? -2.250 9.350 -5.771 1.00 96.06 195 TYR A N 1
ATOM 1502 C CA . TYR A 1 195 ? -1.640 9.245 -4.445 1.00 96.06 195 TYR A CA 1
ATOM 1503 C C . TYR A 1 195 ? -1.088 7.845 -4.180 1.00 96.06 195 TYR A C 1
ATOM 1505 O O . TYR A 1 195 ? -1.822 6.856 -4.059 1.00 96.06 195 TYR A O 1
ATOM 1513 N N . TRP A 1 196 ? 0.225 7.789 -4.009 1.00 96.69 196 TRP A N 1
ATOM 1514 C CA . TRP A 1 196 ? 0.999 6.586 -3.760 1.00 96.69 196 TRP A CA 1
ATOM 1515 C C . TRP A 1 196 ? 1.819 6.777 -2.490 1.00 96.69 196 TRP A C 1
ATOM 1517 O O . TRP A 1 196 ? 2.444 7.819 -2.314 1.00 96.69 196 TRP A O 1
ATOM 1527 N N . ALA A 1 197 ? 1.842 5.788 -1.603 1.00 96.06 197 ALA A N 1
ATOM 1528 C CA . ALA A 1 197 ? 2.591 5.897 -0.354 1.00 96.06 197 ALA A CA 1
ATOM 1529 C C . ALA A 1 197 ? 3.224 4.572 0.058 1.00 96.06 197 ALA A C 1
ATOM 1531 O O . ALA A 1 197 ? 2.670 3.499 -0.190 1.00 96.06 197 ALA A O 1
ATOM 1532 N N . SER A 1 198 ? 4.380 4.645 0.709 1.00 94.00 198 SER A N 1
ATOM 1533 C CA . SER A 1 198 ? 4.935 3.503 1.429 1.00 94.00 198 SER A CA 1
ATOM 1534 C C . SER A 1 198 ? 4.080 3.178 2.662 1.00 94.00 198 SER A C 1
ATOM 1536 O O . SER A 1 198 ? 3.317 4.015 3.146 1.00 94.00 198 SER A O 1
ATOM 1538 N N . ILE A 1 199 ? 4.185 1.950 3.182 1.00 90.94 199 ILE A N 1
ATOM 1539 C CA . ILE A 1 199 ? 3.334 1.488 4.299 1.00 90.94 199 ILE A CA 1
ATOM 1540 C C . ILE A 1 199 ? 3.507 2.332 5.572 1.00 90.94 199 ILE A C 1
ATOM 1542 O O . ILE A 1 199 ? 2.561 2.562 6.317 1.00 90.94 199 ILE A O 1
ATOM 1546 N N . ASP A 1 200 ? 4.722 2.827 5.780 1.00 90.00 200 ASP A N 1
ATOM 1547 C CA . ASP A 1 200 ? 5.160 3.700 6.866 1.00 90.00 200 ASP A CA 1
ATOM 1548 C C . ASP A 1 200 ? 4.991 5.191 6.530 1.00 90.00 200 ASP A C 1
ATOM 1550 O O . ASP A 1 200 ? 5.320 6.043 7.349 1.00 90.00 200 ASP A O 1
ATOM 1554 N N . LYS A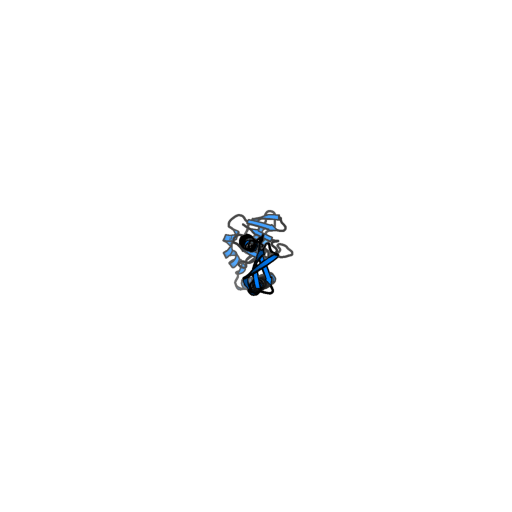 1 201 ? 4.493 5.517 5.328 1.00 90.31 201 LYS A N 1
ATOM 1555 C CA . LYS A 1 201 ? 4.338 6.881 4.795 1.00 90.31 201 LYS A CA 1
ATOM 1556 C C . LYS A 1 201 ? 5.630 7.709 4.796 1.00 90.31 201 LYS A C 1
ATOM 1558 O O . LYS A 1 201 ? 5.573 8.933 4.704 1.00 90.31 201 LYS A O 1
ATOM 1563 N N . SER A 1 202 ? 6.790 7.056 4.867 1.00 91.38 202 SER A N 1
ATOM 1564 C CA . SER A 1 202 ? 8.094 7.714 4.742 1.00 91.38 202 SER A CA 1
ATOM 1565 C C . SER A 1 202 ? 8.329 8.254 3.332 1.00 91.38 202 SER A C 1
ATOM 1567 O O . SER A 1 202 ? 9.050 9.239 3.168 1.00 91.38 202 SER A O 1
ATOM 1569 N N . ILE A 1 203 ? 7.684 7.646 2.331 1.00 94.50 203 ILE A N 1
ATOM 1570 C CA . ILE A 1 203 ? 7.635 8.122 0.951 1.00 94.50 203 ILE A CA 1
ATOM 1571 C C . ILE A 1 203 ? 6.182 8.334 0.549 1.00 94.50 203 ILE A C 1
ATOM 1573 O O . ILE A 1 203 ? 5.364 7.417 0.650 1.00 94.50 203 ILE A O 1
ATOM 1577 N N . ILE A 1 204 ? 5.883 9.518 0.025 1.00 96.19 204 ILE A N 1
ATOM 1578 C CA . ILE A 1 204 ? 4.586 9.844 -0.568 1.00 96.19 204 ILE A CA 1
ATOM 1579 C C . ILE A 1 204 ? 4.839 10.441 -1.946 1.00 96.19 204 ILE A C 1
ATOM 15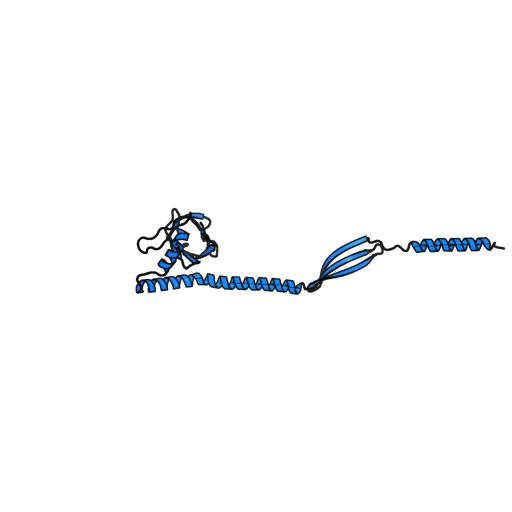81 O O . ILE A 1 204 ? 5.626 11.368 -2.084 1.00 96.19 204 ILE A O 1
ATOM 1585 N N . LEU A 1 205 ? 4.175 9.916 -2.965 1.00 96.50 205 LEU A N 1
ATOM 1586 C CA . LEU A 1 205 ? 4.154 10.456 -4.315 1.00 96.50 205 LEU A CA 1
ATOM 1587 C C . LEU A 1 205 ? 2.718 10.878 -4.621 1.00 96.50 205 LEU A C 1
ATOM 1589 O O . LEU A 1 205 ? 1.817 10.037 -4.644 1.00 96.50 205 LEU A O 1
ATOM 1593 N N . GLN A 1 206 ? 2.508 12.172 -4.836 1.00 96.44 206 GLN A N 1
ATOM 1594 C CA . GLN A 1 206 ? 1.177 12.753 -4.973 1.00 96.44 206 GLN A CA 1
ATOM 1595 C C . GLN A 1 206 ? 1.085 13.749 -6.130 1.00 96.44 206 GLN A C 1
ATOM 1597 O O . GLN A 1 206 ? 2.074 14.409 -6.446 1.00 96.44 206 GLN A O 1
ATOM 1602 N N . ARG A 1 207 ? -0.095 13.838 -6.740 1.00 94.75 207 ARG A N 1
ATOM 1603 C CA . ARG A 1 207 ? -0.475 14.806 -7.773 1.00 94.75 207 ARG A CA 1
ATOM 1604 C C . ARG A 1 207 ? -1.404 15.869 -7.197 1.00 94.75 207 ARG A C 1
ATOM 1606 O O . ARG A 1 207 ? -2.297 15.477 -6.412 1.00 94.75 207 ARG A O 1
#

Foldseek 3Di:
DPDVVVVVVVVVVVVVVVVVVVVPPDPFDFPDWDWDWDDDPQWIWTWIKTQTPVRDIDIDIDTPDGNVVVVVVVVVVVVVVVVVVVVVVVVLVCVVVVVVVLVVVQVVVCVVPVDGPQQVVVVVCVVLQQDDWKWKAAPNDIFTWHWDADPPRRFTWIGTDVGDTWGWTDPDQKIATPVVVVDDDRIWGNPDRQWIATPVRNMIMGD

Radius of gyration: 41.78 Å; chains: 1; bounding box: 96×34×116 Å

Secondary structure (DSSP, 8-state):
---HHHHHHHHHHHHHHHHHHHTTSPPPPEEEEEEEEEEETTEEEEEEEEEETTS-EEEEEEEEEEHHHHHHHHHHHHHHHHHHHHHHHHHHHHHHHHHHHHHHHHHHHHHHHSS-HHHHHHHHTHHHHHSS-EEEEETTEEEEEE-PBPTTT--BEEEETTSPPEEEEE-SSEEEETTSSSSS--EEEEEETTEEE-TTSSEEEE-